Protein AF-A0A1G7X8G8-F1 (afdb_monomer)

pLDDT: mean 81.78, std 15.57, range [29.59, 98.0]

Secondary structure (DSSP, 8-state):
---------------HHHHHHHHHHHHHHHHHHHHHHHHHHHHHHHHHHT--TT-------HHHHHHHH-HHHHHHHTTSHHHHHHHHHHHHHHHHHHHHHHHHHHHH----------TT-GGG----PPPHHHHHHHSEES---SEEEEEETTEEEEE-TT-SS---------TTS-HIIIIIIHHHHHHHHTT-------TTSHHHHHHHHHHHHTT-------SS-GGGS----SGGG--SHHHHHHHHHHHHHHHS-TTS----HHHHHHHHHHHHHHHHHHHHHS-GGG---

Foldseek 3Di:
DDPDDDDDPPPDDDDPVVVVVVVVVVVVVVVLVLLLPCLLVLVVVVQVVPDDVVDPDDDDCPVSVVSNVPSVVSVVSCVDPVSVVVSVVVCVVVVVVVVVVVVVVVVVPPPPDDDDPPCPDCVPHNDDDDDPVNLVVAWDWQPLAAAFPQHDPPTTIHGHPPGPDDNDDDDDDDPPPCCCPRHVLVRVVSCLVVVHDDDDDDPPCPCVVVCVVVSVVSVDDDAADDPPDCVPHPDDFLLLVCPDLVSLLVVLCVVLVVPDDPPDDDDPVVVVVVSSVVSSVVSCCLSPVDDPVRSGD

Organism: Thermoanaerobacter thermohydrosulfuricus (NCBI:txid1516)

Radius of gyration: 43.5 Å; Cα contacts (8 Å, |Δi|>4): 192; chains: 1; bounding box: 59×52×135 Å

InterPro domains:
  IPR003688 Type IV secretion system protein TraG/VirD4 [PF02534] (129-289)
  IPR027417 P-loop containing nucleoside triphosphate hydrolase [G3DSA:3.40.50.300] (115-283)
  IPR027417 P-loop containing nucleoside triphosphate hydrolase [SSF52540] (139-289)
  IPR051539 Type IV secretion system coupling protein TraD/TraG/VirD4-like [PTHR37937] (27-292)

Sequence (297 aa):
MDFKGCSFSSKGPQSTTAKILLSLTVFLLYLFLTAWLFVPLIKTFQLLSQLNPQTNTKIDFTPIKQMYANPLLSIKELANPAVLKVYLIFLLISIPTIIALIILAKSTDYKGHGIKYLRDDGTHGTANWMTVQEAKKVLGIGTNKGLILGRIGSKVVTLPPDSFLNRNVAIFGSPGSMKSRAYIRTNILQLAKEGQSMVITDPKGEIFRDMAEFLKNRGYTIKVFNLVNMKHSDRWNPIETIQDDIDAQLFVEVIISNTKVASTKSGDPFWDRAEQNLLKALALYVAMEYPEQERNL

Structure (mmCIF, N/CA/C/O backbone):
data_AF-A0A1G7X8G8-F1
#
_entry.id   AF-A0A1G7X8G8-F1
#
loop_
_atom_site.group_PDB
_atom_site.id
_atom_site.type_symbol
_atom_site.label_atom_id
_atom_site.label_alt_id
_atom_site.label_comp_id
_atom_site.label_asym_id
_atom_site.label_entity_id
_atom_site.label_seq_id
_atom_site.pdbx_PDB_ins_code
_atom_site.Cartn_x
_atom_site.Cartn_y
_atom_site.Cartn_z
_atom_site.occupancy
_atom_site.B_iso_or_equiv
_atom_site.auth_seq_id
_atom_site.auth_comp_id
_atom_site.auth_asym_id
_atom_site.auth_atom_id
_atom_site.pdbx_PDB_model_num
ATOM 1 N N . MET A 1 1 ? -0.847 -12.329 16.315 1.00 34.25 1 MET A N 1
ATOM 2 C CA . MET A 1 1 ? -0.877 -11.601 17.597 1.00 34.25 1 MET A CA 1
ATOM 3 C C . MET A 1 1 ? -2.327 -11.507 18.024 1.00 34.25 1 MET A C 1
ATOM 5 O O . MET A 1 1 ? -3.105 -10.841 17.350 1.00 34.25 1 MET A O 1
ATOM 9 N N . ASP A 1 2 ? -2.693 -12.285 19.040 1.00 29.59 2 ASP A N 1
ATOM 10 C CA . ASP A 1 2 ? -4.044 -12.339 19.597 1.00 29.59 2 ASP A CA 1
ATOM 11 C C . ASP A 1 2 ? -4.268 -11.150 20.531 1.00 29.59 2 ASP A C 1
ATOM 13 O O . ASP A 1 2 ? -3.607 -11.018 21.557 1.00 29.59 2 ASP A O 1
ATOM 17 N N . PHE A 1 3 ? -5.221 -10.288 20.184 1.00 37.88 3 PHE A N 1
ATOM 18 C CA . PHE A 1 3 ? -5.714 -9.239 21.070 1.00 37.88 3 PHE A CA 1
ATOM 19 C C . PHE A 1 3 ? -6.824 -9.814 21.957 1.00 37.88 3 PHE A C 1
ATOM 21 O O . PHE A 1 3 ? -8.010 -9.713 21.647 1.00 37.88 3 PHE A O 1
ATOM 28 N N . LYS A 1 4 ? -6.438 -10.425 23.078 1.00 40.78 4 LYS A N 1
ATOM 29 C CA . LYS A 1 4 ? -7.325 -10.643 24.229 1.00 40.78 4 LYS A CA 1
ATOM 30 C C . LYS A 1 4 ? -6.781 -9.823 25.392 1.00 40.78 4 LYS A C 1
ATOM 32 O O . LYS A 1 4 ? -5.777 -10.203 25.976 1.00 40.78 4 LYS A O 1
ATOM 37 N N . GLY A 1 5 ? -7.425 -8.701 25.719 1.00 37.06 5 GLY A N 1
ATOM 38 C CA . GLY A 1 5 ? -7.026 -7.937 26.905 1.00 37.06 5 GLY A CA 1
ATOM 39 C C . GLY A 1 5 ? -7.465 -6.478 26.992 1.00 37.06 5 GLY A C 1
ATOM 40 O O . GLY A 1 5 ? -6.678 -5.660 27.441 1.00 37.06 5 GLY A O 1
ATOM 41 N N . CYS A 1 6 ? -8.694 -6.122 26.612 1.00 30.97 6 CYS A N 1
ATOM 42 C CA . CYS A 1 6 ? -9.293 -4.865 27.080 1.00 30.97 6 CYS A CA 1
ATOM 43 C C . CYS A 1 6 ? -10.731 -5.124 27.534 1.00 30.97 6 CYS A C 1
ATOM 45 O O . CYS A 1 6 ? -11.683 -4.948 26.778 1.00 30.97 6 CYS A O 1
ATOM 47 N N . SER A 1 7 ? -10.892 -5.574 28.780 1.00 31.19 7 SER A N 1
ATOM 48 C CA . SER A 1 7 ? -12.182 -5.520 29.464 1.00 31.19 7 SER A CA 1
ATOM 49 C C . SER A 1 7 ? -12.423 -4.081 29.919 1.00 31.19 7 SER A C 1
ATOM 51 O O . SER A 1 7 ? -11.807 -3.614 30.879 1.00 31.19 7 SER A O 1
ATOM 53 N N . PHE A 1 8 ? -13.311 -3.365 29.236 1.00 37.16 8 PHE A N 1
ATOM 54 C CA . PHE A 1 8 ? -13.830 -2.102 29.747 1.00 37.16 8 PHE A CA 1
ATOM 55 C C . PHE A 1 8 ? -14.748 -2.398 30.936 1.00 37.16 8 PHE A C 1
ATOM 57 O O . PHE A 1 8 ? -15.809 -2.998 30.784 1.00 37.16 8 PHE A O 1
ATOM 64 N N . SER A 1 9 ? -14.320 -1.990 32.132 1.00 32.31 9 SER A N 1
ATOM 65 C CA . SER A 1 9 ? -15.160 -1.997 33.329 1.00 32.31 9 SER A CA 1
ATOM 66 C C . SER A 1 9 ? -16.271 -0.960 33.153 1.00 32.31 9 SER A C 1
ATOM 68 O O . SER A 1 9 ? -16.075 0.237 33.372 1.00 32.31 9 SER A O 1
ATOM 70 N N . SER A 1 10 ? -17.446 -1.410 32.717 1.00 33.03 10 SER A N 1
ATOM 71 C CA . SER A 1 10 ? -18.658 -0.600 32.724 1.00 33.03 10 SER A CA 1
ATOM 72 C C . SER A 1 10 ? -19.146 -0.464 34.168 1.00 33.03 10 SER A C 1
ATOM 74 O O . SER A 1 10 ? -19.875 -1.321 34.674 1.00 33.03 10 SER A O 1
ATOM 76 N N . LYS A 1 11 ? -18.758 0.610 34.863 1.00 40.22 11 LYS A N 1
ATOM 77 C CA . LYS A 1 11 ? -19.486 1.021 36.070 1.00 40.22 11 LYS A CA 1
ATOM 78 C C . LYS A 1 11 ? -20.878 1.475 35.634 1.00 40.22 11 LYS A C 1
ATOM 80 O O . LYS A 1 11 ? -21.043 2.583 35.132 1.00 40.22 11 LYS A O 1
ATOM 85 N N . GLY A 1 12 ? -21.857 0.585 35.782 1.00 41.47 12 GLY A N 1
ATOM 86 C CA . GLY A 1 12 ? -23.267 0.904 35.586 1.00 41.47 12 GLY A CA 1
ATOM 87 C C . GLY A 1 12 ? -23.730 2.021 36.534 1.00 41.47 12 GLY A C 1
ATOM 88 O O . GLY A 1 12 ? -23.094 2.268 37.566 1.00 41.47 12 GLY A O 1
ATOM 89 N N . PRO A 1 13 ? -24.823 2.723 36.200 1.00 42.22 13 PRO A N 1
ATOM 90 C CA . PRO A 1 13 ? -25.336 3.820 37.009 1.00 42.22 13 PRO A CA 1
ATOM 91 C C . PRO A 1 13 ? -25.810 3.290 38.370 1.00 42.22 13 PRO A C 1
ATOM 93 O O . PRO A 1 13 ? -26.843 2.635 38.468 1.00 42.22 13 PRO A O 1
ATOM 96 N N . GLN A 1 14 ? -25.054 3.567 39.437 1.00 53.34 14 GLN A N 1
ATOM 97 C CA . GLN A 1 14 ? -25.540 3.360 40.805 1.00 53.34 14 GLN A CA 1
ATOM 98 C C . GLN A 1 14 ? -26.814 4.188 41.007 1.00 53.34 14 GLN A C 1
ATOM 100 O O . GLN A 1 14 ? -26.795 5.404 40.783 1.00 53.34 14 GLN A O 1
ATOM 105 N N . SER A 1 15 ? -27.897 3.523 41.423 1.00 59.44 15 SER A N 1
ATOM 106 C CA . SER A 1 15 ? -29.208 4.138 41.630 1.00 59.44 15 SER A CA 1
ATOM 107 C C . SER A 1 15 ? -29.118 5.314 42.605 1.00 59.44 15 SER A C 1
ATOM 109 O O . SER A 1 15 ? -28.410 5.277 43.615 1.00 59.44 15 SER A O 1
ATOM 111 N N . THR A 1 16 ? -29.852 6.384 42.308 1.00 67.62 16 THR A N 1
ATOM 112 C CA . THR A 1 16 ? -29.909 7.616 43.112 1.00 67.62 16 THR A CA 1
ATOM 113 C C . THR A 1 16 ? -30.237 7.334 44.584 1.00 67.62 16 THR A C 1
ATOM 115 O O . THR A 1 16 ? -29.711 7.995 45.476 1.00 67.62 16 THR A O 1
ATOM 118 N N . THR A 1 17 ? -31.017 6.284 44.853 1.00 72.19 17 THR A N 1
ATOM 119 C CA . THR A 1 17 ? -31.392 5.830 46.198 1.00 72.19 17 THR A CA 1
ATOM 120 C C . THR A 1 17 ? -30.211 5.320 47.027 1.00 72.19 17 THR A C 1
ATOM 122 O O . THR A 1 17 ? -30.105 5.664 48.203 1.00 72.19 17 THR A O 1
ATOM 125 N N . ALA A 1 18 ? -29.276 4.574 46.429 1.00 72.31 18 ALA A N 1
ATOM 126 C CA . ALA A 1 18 ? -28.103 4.056 47.137 1.00 72.31 18 ALA A CA 1
ATOM 127 C C . ALA A 1 18 ? -27.148 5.181 47.577 1.00 72.31 18 ALA A C 1
ATOM 129 O O . ALA A 1 18 ? -26.569 5.126 48.662 1.00 72.31 18 ALA A O 1
ATOM 130 N N . LYS A 1 19 ? -27.026 6.239 46.765 1.00 73.69 19 LYS A N 1
ATOM 131 C CA . LYS A 1 19 ? -26.201 7.415 47.087 1.00 73.69 19 LYS A CA 1
ATOM 132 C C . LYS A 1 19 ? -26.785 8.230 48.240 1.00 73.69 19 LYS A C 1
ATOM 134 O O . LYS A 1 19 ? -26.035 8.674 49.107 1.00 73.69 19 LYS A O 1
ATOM 139 N N . ILE A 1 20 ? -28.109 8.397 48.264 1.00 76.69 20 ILE A N 1
ATOM 140 C CA . ILE A 1 20 ? -28.812 9.108 49.340 1.00 76.69 20 ILE A CA 1
ATOM 141 C C . ILE A 1 20 ? -28.668 8.343 50.660 1.00 76.69 20 ILE A C 1
ATOM 143 O O . ILE A 1 20 ? -28.308 8.943 51.671 1.00 76.69 20 ILE A O 1
ATOM 147 N N . LEU A 1 21 ? -28.869 7.019 50.643 1.00 80.06 21 LEU A N 1
ATOM 148 C CA . LEU A 1 21 ? -28.731 6.185 51.838 1.00 80.06 21 LEU A CA 1
ATOM 149 C C . LEU A 1 21 ? -27.308 6.249 52.407 1.00 80.06 21 LEU A C 1
ATOM 151 O O . LEU A 1 21 ? -27.128 6.475 53.601 1.00 80.06 21 LEU A O 1
ATOM 155 N N . LEU A 1 22 ? -26.294 6.131 51.546 1.00 80.62 22 LEU A N 1
ATOM 156 C CA . LEU A 1 22 ? -24.898 6.224 51.964 1.00 80.62 22 LEU A CA 1
ATOM 157 C C . LEU A 1 22 ? -24.582 7.601 52.573 1.00 80.62 22 LEU A C 1
ATOM 159 O O . LEU A 1 22 ? -24.002 7.676 53.654 1.00 80.62 22 LEU A O 1
ATOM 163 N N . SER A 1 23 ? -25.024 8.689 51.937 1.00 76.12 23 SER A N 1
ATOM 164 C CA . SER A 1 23 ? -24.833 10.047 52.464 1.00 76.12 23 SER A CA 1
ATOM 165 C C . SER A 1 23 ? -25.479 10.234 53.840 1.00 76.12 23 SER A C 1
ATOM 167 O O . SER A 1 23 ? -24.880 10.853 54.719 1.00 76.12 23 SER A O 1
ATOM 169 N N . LEU A 1 24 ? -26.677 9.679 54.041 1.00 83.69 24 LEU A N 1
ATOM 170 C CA . LEU A 1 24 ? -27.382 9.733 55.320 1.00 83.69 24 LEU A CA 1
ATOM 171 C C . LEU A 1 24 ? -26.611 8.976 56.413 1.00 83.69 24 LEU A C 1
ATOM 173 O O . LEU A 1 24 ? -26.428 9.497 57.512 1.00 83.69 24 LEU A O 1
ATOM 177 N N . THR A 1 25 ? -26.106 7.775 56.106 1.00 83.50 25 THR A N 1
ATOM 178 C CA . THR A 1 25 ? -25.321 6.986 57.073 1.00 83.50 25 THR A CA 1
ATOM 179 C C . THR A 1 25 ? -24.022 7.676 57.486 1.00 83.50 25 THR A C 1
ATOM 181 O O . THR A 1 25 ? -23.685 7.686 58.668 1.00 83.50 25 THR A O 1
ATOM 184 N N . VAL A 1 26 ? -23.323 8.318 56.544 1.00 85.25 26 VAL A N 1
ATOM 185 C CA . VAL A 1 26 ? -22.086 9.063 56.825 1.00 85.25 26 VAL A CA 1
ATOM 186 C C . VAL A 1 26 ? -22.372 10.292 57.689 1.00 85.25 26 VAL A C 1
ATOM 188 O O . VAL A 1 26 ? -21.619 10.581 58.617 1.00 85.25 26 VAL A O 1
ATOM 191 N N . PHE A 1 27 ? -23.481 10.988 57.432 1.00 84.44 27 PHE A N 1
ATOM 192 C CA . PHE A 1 27 ? -23.893 12.140 58.231 1.00 84.44 27 PHE A CA 1
ATOM 193 C C . PHE A 1 27 ? -24.243 11.755 59.677 1.00 84.44 27 PHE A C 1
ATOM 195 O O . PHE A 1 27 ? -23.794 12.409 60.618 1.00 84.44 27 PHE A O 1
ATOM 202 N N . LEU A 1 28 ? -24.982 10.659 59.870 1.00 85.56 28 LEU A N 1
ATOM 203 C CA . LEU A 1 28 ? -25.309 10.146 61.205 1.00 85.56 28 LEU A CA 1
ATOM 204 C C . LEU A 1 28 ? -24.055 9.712 61.977 1.00 85.56 28 LEU A C 1
ATOM 206 O O . LEU A 1 28 ? -23.924 10.023 63.161 1.00 85.56 28 LEU A O 1
ATOM 210 N N . LEU A 1 29 ? -23.108 9.056 61.301 1.00 87.50 29 LEU A N 1
ATOM 211 C CA . LEU A 1 29 ? -21.821 8.681 61.889 1.00 87.50 29 LEU A CA 1
ATOM 212 C C . LEU A 1 29 ? -21.019 9.920 62.321 1.00 87.50 29 LEU A C 1
ATOM 214 O O . LEU A 1 29 ? -20.451 9.941 63.411 1.00 87.50 29 LEU A O 1
ATOM 218 N N . TYR A 1 30 ? -21.000 10.966 61.492 1.00 87.00 30 TYR A N 1
ATOM 219 C CA . TYR A 1 30 ? -20.322 12.226 61.796 1.00 87.00 30 TYR A CA 1
ATOM 220 C C . TYR A 1 30 ? -20.904 12.918 63.039 1.00 87.00 30 TYR A C 1
ATOM 222 O O . TYR A 1 30 ? -20.151 13.332 63.926 1.00 87.00 30 TYR A O 1
ATOM 230 N N . LEU A 1 31 ? -22.232 13.000 63.149 1.00 85.50 31 LEU A N 1
ATOM 231 C CA . LEU A 1 31 ? -22.892 13.562 64.332 1.00 85.50 31 LEU A CA 1
ATOM 232 C C . LEU A 1 31 ? -22.556 12.765 65.597 1.00 85.50 31 LEU A C 1
ATOM 234 O O . LEU A 1 31 ? -22.205 13.349 66.620 1.00 85.50 31 LEU A O 1
ATOM 238 N N . PHE A 1 32 ? -22.586 11.435 65.516 1.00 86.62 32 PHE A N 1
ATOM 239 C CA . PHE A 1 32 ? -22.230 10.568 66.638 1.00 86.62 32 PHE A CA 1
ATOM 240 C C . PHE A 1 32 ? -20.779 10.781 67.096 1.00 86.62 32 PHE A C 1
ATOM 242 O O . PHE A 1 32 ? -20.513 10.954 68.286 1.00 86.62 32 PHE A O 1
ATOM 249 N N . LEU A 1 33 ? -19.836 10.815 66.151 1.00 84.75 33 LEU A N 1
ATOM 250 C CA . LEU A 1 33 ? -18.407 10.906 66.452 1.00 84.75 33 LEU A CA 1
ATOM 251 C C . LEU A 1 33 ? -18.016 12.288 66.996 1.00 84.75 33 LEU A C 1
ATOM 253 O O . LEU A 1 33 ? -17.232 12.390 67.939 1.00 84.75 33 LEU A O 1
ATOM 257 N N . THR A 1 34 ? -18.597 13.356 66.441 1.00 85.50 34 THR A N 1
ATOM 258 C CA . THR A 1 34 ? -18.374 14.721 66.942 1.00 85.50 34 THR A CA 1
ATOM 259 C C . THR A 1 34 ? -19.005 14.932 68.311 1.00 85.50 34 THR A C 1
ATOM 261 O O . THR A 1 34 ? -18.378 15.560 69.160 1.00 85.50 34 THR A O 1
ATOM 264 N N . ALA A 1 35 ? -20.193 14.377 68.570 1.00 84.44 35 ALA A N 1
ATOM 265 C CA . ALA A 1 35 ? -20.798 14.411 69.898 1.00 84.44 35 ALA A CA 1
ATOM 266 C C . ALA A 1 35 ? -19.935 13.656 70.921 1.00 84.44 35 ALA A C 1
ATOM 268 O O . ALA A 1 35 ? -19.693 14.155 72.018 1.00 84.44 35 ALA A O 1
ATOM 269 N N . TRP A 1 36 ? -19.401 12.487 70.560 1.00 84.19 36 TRP A N 1
ATOM 270 C CA . TRP A 1 36 ? -18.530 11.724 71.454 1.00 84.19 36 TRP A CA 1
ATOM 271 C C . TRP A 1 36 ? -17.237 12.471 71.810 1.00 84.19 36 TRP A C 1
ATOM 273 O O . TRP A 1 36 ? -16.852 12.479 72.978 1.00 84.19 36 TRP A O 1
ATOM 283 N N . LEU A 1 37 ? -16.600 13.129 70.836 1.00 84.31 37 LEU A N 1
ATOM 284 C CA . LEU A 1 37 ? -15.319 13.811 71.031 1.00 84.31 37 LEU A CA 1
ATOM 285 C C . LEU A 1 37 ? -15.461 15.201 71.676 1.00 84.31 37 LEU A C 1
ATOM 287 O O . LEU A 1 37 ? -14.707 15.537 72.587 1.00 84.31 37 LEU A O 1
ATOM 291 N N . PHE A 1 38 ? -16.411 16.024 71.218 1.00 83.75 38 PHE A N 1
ATOM 292 C CA . PHE A 1 38 ? -16.486 17.442 71.601 1.00 83.75 38 PHE A CA 1
ATOM 293 C C . PHE A 1 38 ? -17.336 17.715 72.840 1.00 83.75 38 PHE A C 1
ATOM 295 O O . PHE A 1 38 ? -17.079 18.685 73.549 1.00 83.75 38 PHE A O 1
ATOM 302 N N . VAL A 1 39 ? -18.322 16.877 73.158 1.00 83.62 39 VAL A N 1
ATOM 303 C CA . VAL A 1 39 ? -19.181 17.105 74.333 1.00 83.62 39 VAL A CA 1
ATOM 304 C C . VAL A 1 39 ? -18.414 16.989 75.655 1.00 83.62 39 VAL A C 1
ATOM 306 O O . VAL A 1 39 ? -18.574 17.876 76.499 1.00 83.62 39 VAL A O 1
ATOM 309 N N . PRO A 1 40 ? -17.520 15.996 75.848 1.00 84.00 40 PRO A N 1
ATOM 310 C CA . PRO A 1 40 ? -16.664 15.960 77.030 1.00 84.00 40 PRO A CA 1
ATOM 311 C C . PRO A 1 40 ? -15.742 17.184 77.127 1.00 84.00 40 PRO A C 1
ATOM 313 O O . PRO A 1 40 ? -15.535 17.680 78.229 1.00 84.00 40 PRO A O 1
ATOM 316 N N . LEU A 1 41 ? -15.243 17.716 75.999 1.00 82.88 41 LEU A N 1
ATOM 317 C CA . LEU A 1 41 ? -14.431 18.948 75.952 1.00 82.88 41 LEU A CA 1
ATOM 318 C C . LEU A 1 41 ? -15.227 20.198 76.343 1.00 82.88 41 LEU A C 1
ATOM 320 O O . LEU A 1 41 ? -14.729 21.062 77.059 1.00 82.88 41 LEU A O 1
ATOM 324 N N . ILE A 1 42 ? -16.480 20.306 75.905 1.00 82.88 42 ILE A N 1
ATOM 325 C CA . ILE A 1 42 ? -17.350 21.415 76.317 1.00 82.88 42 ILE A CA 1
ATOM 326 C C . ILE A 1 42 ? -17.596 21.338 77.829 1.00 82.88 42 ILE A C 1
ATOM 328 O O . ILE A 1 42 ? -17.550 22.357 78.519 1.00 82.88 42 ILE A O 1
ATOM 332 N N . LYS A 1 43 ? -17.802 20.127 78.363 1.00 79.44 43 LYS A N 1
ATOM 333 C CA . LYS A 1 43 ? -18.016 19.912 79.797 1.00 79.44 43 LYS A CA 1
ATOM 334 C C . LYS A 1 43 ? -16.759 20.194 80.624 1.00 79.44 43 LYS A C 1
ATOM 336 O O . LYS A 1 43 ? -16.877 20.807 81.683 1.00 79.44 43 LYS A O 1
ATOM 341 N N . THR A 1 44 ? -15.572 19.810 80.144 1.00 78.38 44 THR A N 1
ATOM 342 C CA . THR A 1 44 ? -14.302 20.154 80.809 1.00 78.38 44 THR A CA 1
ATOM 343 C C . THR A 1 44 ? -14.120 21.666 80.871 1.00 78.38 44 THR A C 1
ATOM 345 O O . THR A 1 44 ? -13.788 22.191 81.929 1.00 78.38 44 THR A O 1
ATOM 348 N N . PHE A 1 45 ? -14.396 22.372 79.771 1.00 79.44 45 PHE A N 1
ATOM 349 C CA . PHE A 1 45 ? -14.287 23.826 79.700 1.00 79.44 45 PHE A CA 1
ATOM 350 C C . PHE A 1 45 ? -15.283 24.525 80.632 1.00 79.44 45 PHE A C 1
ATOM 352 O O . PHE A 1 45 ? -14.901 25.445 81.350 1.00 79.44 45 PHE A O 1
ATOM 359 N N . GLN A 1 46 ? -16.532 24.053 80.696 1.00 76.00 46 GLN A N 1
ATOM 360 C CA . GLN A 1 46 ? -17.519 24.560 81.656 1.00 76.00 46 GLN A CA 1
ATOM 361 C C . GLN A 1 46 ? -17.048 24.375 83.104 1.00 76.00 46 GLN A C 1
ATOM 363 O O . GLN A 1 46 ? -17.142 25.304 83.903 1.00 76.00 46 GLN A O 1
ATOM 368 N N . LEU A 1 47 ? -16.493 23.208 83.429 1.00 73.62 47 LEU A N 1
ATOM 369 C CA . LEU A 1 47 ? -16.026 22.888 84.775 1.00 73.62 47 LEU A CA 1
ATOM 370 C C . LEU A 1 47 ? -14.764 23.686 85.161 1.00 73.62 47 LEU A C 1
ATOM 372 O O . LEU A 1 47 ? -14.632 24.112 86.303 1.00 73.62 47 LEU A O 1
ATOM 376 N N . LEU A 1 48 ? -13.888 23.971 84.192 1.00 70.69 48 LEU A N 1
ATOM 377 C CA . LEU A 1 48 ? -12.743 24.876 84.347 1.00 70.69 48 LEU A CA 1
ATOM 378 C C . LEU A 1 48 ? -13.180 26.344 84.501 1.00 70.69 48 LEU A C 1
ATOM 380 O O . LEU A 1 48 ? -12.619 27.067 85.317 1.00 70.69 48 LEU A O 1
ATOM 384 N N . SER A 1 49 ? -14.200 26.788 83.762 1.00 68.69 49 SER A N 1
ATOM 385 C CA . SER A 1 49 ? -14.709 28.169 83.825 1.00 68.69 49 SER A CA 1
ATOM 386 C C . SER A 1 49 ? -15.421 28.518 85.139 1.00 68.69 49 SER A C 1
ATOM 388 O O . SER A 1 49 ? -15.625 29.691 85.434 1.00 68.69 49 SER A O 1
ATOM 390 N N . GLN A 1 50 ? -15.786 27.509 85.936 1.00 68.19 50 GLN A N 1
ATOM 391 C CA . GLN A 1 50 ? -16.405 27.664 87.256 1.00 68.19 50 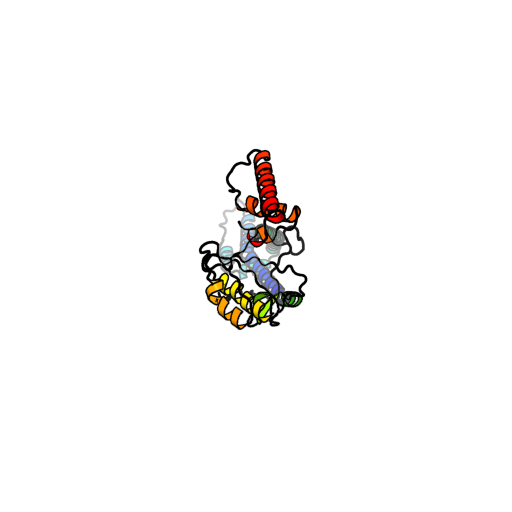GLN A CA 1
ATOM 392 C C . GLN A 1 50 ? -15.376 27.740 88.399 1.00 68.19 50 GLN A C 1
ATOM 394 O O . GLN A 1 50 ? -15.759 27.845 89.564 1.00 68.19 50 GLN A O 1
ATOM 399 N N . LEU A 1 51 ? -14.075 27.698 88.092 1.00 64.00 51 LEU A N 1
ATOM 400 C CA . LEU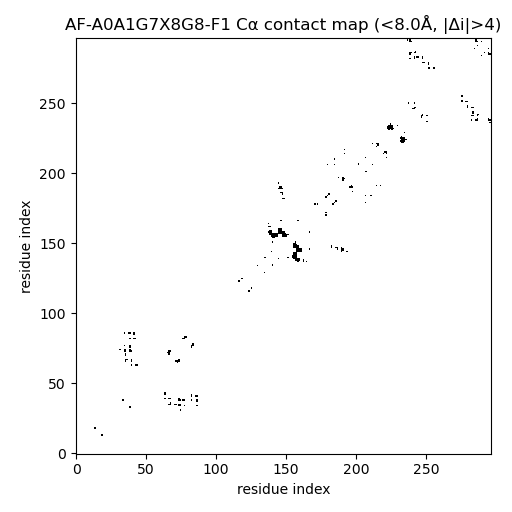 A 1 51 ? -13.017 27.806 89.092 1.00 64.00 51 LEU A CA 1
ATOM 401 C C . LEU A 1 51 ? -12.842 29.254 89.545 1.00 64.00 51 LEU A C 1
ATOM 403 O O . LEU A 1 51 ? -12.437 30.125 88.779 1.00 64.00 51 LEU A O 1
ATOM 407 N N . ASN A 1 52 ? -13.103 29.489 90.827 1.00 56.81 52 ASN A N 1
ATOM 408 C CA . ASN A 1 52 ? -12.789 30.741 91.495 1.00 56.81 52 ASN A CA 1
ATOM 409 C C . ASN A 1 52 ? -11.344 30.654 92.037 1.00 56.81 52 ASN A C 1
ATOM 411 O O . ASN A 1 52 ? -11.057 29.718 92.790 1.00 56.81 52 ASN A O 1
ATOM 415 N N . PRO A 1 53 ? -10.422 31.582 91.708 1.00 60.88 53 PRO A N 1
ATOM 416 C CA . PRO A 1 53 ? -9.007 31.490 92.096 1.00 60.88 53 PRO A CA 1
ATOM 417 C C . PRO A 1 53 ? -8.731 31.502 93.612 1.00 60.88 53 PRO A C 1
ATOM 419 O O . PRO A 1 53 ? -7.578 31.375 94.014 1.00 60.88 53 PRO A O 1
ATOM 422 N N . GLN A 1 54 ? -9.756 31.631 94.463 1.00 52.56 54 GLN A N 1
ATOM 423 C CA . GLN A 1 54 ? -9.622 31.626 95.924 1.00 52.56 54 GLN A CA 1
ATOM 424 C C . GLN A 1 54 ? -10.070 30.328 96.621 1.00 52.56 54 GLN A C 1
ATOM 426 O O . GLN A 1 54 ? -9.941 30.219 97.838 1.00 52.56 54 GLN A O 1
ATOM 431 N N . THR A 1 55 ? -10.545 29.312 95.891 1.00 55.75 55 THR A N 1
ATOM 432 C CA . THR A 1 55 ? -10.925 28.011 96.473 1.00 55.75 55 THR A CA 1
ATOM 433 C C . THR A 1 55 ? -10.078 26.881 95.897 1.00 55.75 55 THR A C 1
ATOM 435 O O . THR A 1 55 ? -10.156 26.583 94.709 1.00 55.75 55 THR A O 1
ATOM 438 N N . ASN A 1 56 ? -9.294 26.214 96.750 1.00 53.81 56 ASN A N 1
ATOM 439 C CA . ASN A 1 56 ? -8.437 25.073 96.400 1.00 53.81 56 ASN A CA 1
ATOM 440 C C . ASN A 1 56 ? -9.253 23.770 96.239 1.00 53.81 56 ASN A C 1
ATOM 442 O O . ASN A 1 56 ? -9.018 22.765 96.912 1.00 53.81 56 ASN A O 1
ATOM 446 N N . THR A 1 57 ? -10.263 23.775 95.370 1.00 58.38 57 THR A N 1
ATOM 447 C CA . THR A 1 57 ? -11.040 22.573 95.046 1.00 58.38 57 THR A CA 1
ATOM 448 C C . THR A 1 57 ? -10.306 21.751 93.989 1.00 58.38 57 THR A C 1
ATOM 450 O O . THR A 1 57 ? -10.167 22.187 92.846 1.00 58.38 57 THR A O 1
ATOM 453 N N . LYS A 1 58 ? -9.843 20.547 94.356 1.00 60.12 58 LYS A N 1
ATOM 454 C CA . LYS A 1 58 ? -9.342 19.555 93.392 1.00 60.12 58 LYS A CA 1
ATOM 455 C C . LYS A 1 58 ? -10.465 19.198 92.421 1.00 60.12 58 LYS A C 1
ATOM 457 O O . LYS A 1 58 ? -11.529 18.752 92.837 1.00 60.12 58 LYS A O 1
ATOM 462 N N . ILE A 1 59 ? -10.208 19.385 91.134 1.00 64.19 59 ILE A N 1
ATOM 463 C CA . ILE A 1 59 ? -11.149 19.038 90.074 1.00 64.19 59 ILE A CA 1
ATOM 464 C C . ILE A 1 59 ? -11.157 17.526 89.893 1.00 64.19 59 ILE A C 1
ATOM 466 O O . ILE A 1 59 ? -10.115 16.925 89.622 1.00 64.19 59 ILE A O 1
ATOM 470 N N . ASP A 1 60 ? -12.335 16.920 90.006 1.00 67.38 60 ASP A N 1
ATOM 471 C CA . ASP A 1 60 ? -12.513 15.516 89.671 1.00 67.38 60 ASP A CA 1
ATOM 472 C C . ASP A 1 60 ? -12.802 15.349 88.169 1.00 67.38 60 ASP A C 1
ATOM 474 O O . ASP A 1 60 ? -13.867 15.707 87.665 1.00 67.38 60 ASP A O 1
ATOM 478 N N . PHE A 1 61 ? -11.832 14.792 87.443 1.00 72.81 61 PHE A N 1
ATOM 479 C CA . PHE A 1 61 ? -11.935 14.494 86.011 1.00 72.81 61 PHE A CA 1
ATOM 480 C C . PHE A 1 61 ? -12.504 13.095 85.722 1.00 72.81 61 PHE A C 1
ATOM 482 O O . PHE A 1 61 ? -12.628 12.707 84.554 1.00 72.81 61 PHE A O 1
ATOM 489 N N . THR A 1 62 ? -12.867 12.325 86.752 1.00 73.81 62 THR A N 1
ATOM 490 C CA . THR A 1 62 ? -13.405 10.963 86.609 1.00 73.81 62 THR A CA 1
ATOM 491 C C . THR A 1 62 ? -14.644 10.892 85.697 1.00 73.81 62 THR A C 1
ATOM 493 O O . THR A 1 62 ? -14.667 10.013 84.828 1.00 73.81 62 THR A O 1
ATOM 496 N N . PRO A 1 63 ? -15.615 11.832 85.759 1.00 73.38 63 PRO A N 1
ATOM 497 C CA . PRO A 1 63 ? -16.775 11.828 84.861 1.00 73.38 63 PRO A CA 1
ATOM 498 C C . PRO A 1 63 ? -16.391 12.004 83.386 1.00 73.38 63 PRO A C 1
ATOM 500 O O . PRO A 1 63 ? -16.929 11.336 82.510 1.00 73.38 63 PRO A O 1
ATOM 503 N N . ILE A 1 64 ? -15.399 12.847 83.100 1.00 77.00 64 ILE A N 1
ATOM 504 C CA . ILE A 1 64 ? -14.936 13.128 81.733 1.00 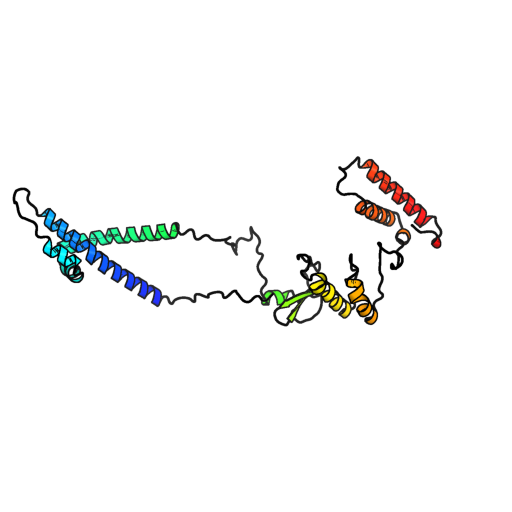77.00 64 ILE A CA 1
ATOM 505 C C . ILE A 1 64 ? -14.237 11.901 81.146 1.00 77.00 64 ILE A C 1
ATOM 507 O O . ILE A 1 64 ? -14.482 11.524 79.999 1.00 77.00 64 ILE A O 1
ATOM 511 N N . LYS A 1 65 ? -13.403 11.230 81.951 1.00 76.19 65 LYS A N 1
ATOM 512 C CA . LYS A 1 65 ? -12.740 9.982 81.552 1.00 76.19 65 LYS A CA 1
ATOM 513 C C . LYS A 1 65 ? -13.761 8.884 81.233 1.00 76.19 65 LYS A C 1
ATOM 515 O O . LYS A 1 65 ? -13.579 8.137 80.275 1.00 76.19 65 LYS A O 1
ATOM 520 N N . GLN A 1 66 ? -14.856 8.823 81.992 1.00 78.12 66 GLN A N 1
ATOM 521 C CA . GLN A 1 66 ? -15.959 7.893 81.742 1.00 78.12 66 GLN A CA 1
ATOM 522 C C . GLN A 1 66 ? -16.771 8.251 80.489 1.00 78.12 66 GLN A C 1
ATOM 524 O O . GLN A 1 66 ? -17.202 7.345 79.781 1.00 78.12 66 GLN A O 1
ATOM 529 N N . MET A 1 67 ? -16.939 9.538 80.168 1.00 78.12 67 MET A N 1
ATOM 530 C CA . MET A 1 67 ? -17.601 9.975 78.929 1.00 78.12 67 MET A CA 1
ATOM 531 C C . MET A 1 67 ? -16.792 9.611 77.676 1.00 78.12 67 MET A C 1
ATOM 533 O O . MET A 1 67 ? -17.366 9.194 76.672 1.00 78.12 67 MET A O 1
ATOM 537 N N . TYR A 1 68 ? -15.458 9.684 77.734 1.00 80.25 68 TYR A N 1
ATOM 538 C CA . TYR A 1 68 ? -14.618 9.176 76.644 1.00 80.25 68 TYR A CA 1
ATOM 539 C C . TYR A 1 68 ? -14.654 7.649 76.532 1.00 80.25 68 TYR A C 1
ATOM 541 O O . TYR A 1 68 ? -14.640 7.133 75.419 1.00 80.25 68 TYR A O 1
ATOM 549 N N . ALA A 1 69 ? -14.755 6.926 77.652 1.00 81.56 69 ALA A N 1
ATOM 550 C CA . ALA A 1 69 ? -14.889 5.469 77.643 1.00 81.56 69 ALA A CA 1
ATOM 551 C C . ALA A 1 69 ? -16.260 4.992 77.120 1.00 81.56 69 ALA A C 1
ATOM 553 O O . ALA A 1 69 ? -16.334 3.945 76.483 1.00 81.56 69 ALA A O 1
ATOM 554 N N . ASN A 1 70 ? -17.331 5.762 77.356 1.00 83.19 70 ASN A N 1
ATOM 555 C CA . ASN A 1 70 ? -18.707 5.413 76.995 1.00 83.19 70 ASN A CA 1
ATOM 556 C C . ASN A 1 70 ? -19.383 6.527 76.164 1.00 83.19 70 ASN A C 1
ATOM 558 O O . ASN A 1 70 ? -19.973 7.448 76.740 1.00 83.19 70 ASN A O 1
ATOM 562 N N . PRO A 1 71 ? -19.412 6.409 74.820 1.00 77.62 71 PRO A N 1
ATOM 563 C CA . PRO A 1 71 ? -19.965 7.429 73.918 1.00 77.62 71 PRO A CA 1
ATOM 564 C C . PRO A 1 71 ? -21.425 7.817 74.185 1.00 77.62 71 PRO A C 1
ATOM 566 O O . PRO A 1 71 ? -21.833 8.954 73.954 1.00 77.62 71 PRO A O 1
ATOM 569 N N . LEU A 1 72 ? -22.222 6.882 74.709 1.00 81.56 72 LEU A N 1
ATOM 570 C CA . LEU A 1 72 ? -23.636 7.105 75.016 1.00 81.56 72 LEU A CA 1
ATOM 571 C C . LEU A 1 72 ? -23.844 8.116 76.155 1.00 81.56 72 LEU A C 1
ATOM 573 O O . LEU A 1 72 ? -24.857 8.813 76.169 1.00 81.56 72 LEU A O 1
ATOM 577 N N . LEU A 1 73 ? -22.886 8.240 77.083 1.00 78.81 73 LEU A N 1
ATOM 578 C CA . LEU A 1 73 ? -22.948 9.243 78.152 1.00 78.81 73 LEU A CA 1
ATOM 579 C C . LEU A 1 73 ? -22.760 10.660 77.596 1.00 78.81 73 LEU A C 1
ATOM 581 O O . LEU A 1 73 ? -23.458 11.576 78.025 1.00 78.81 73 LEU A O 1
ATOM 585 N N . SER A 1 74 ? -21.900 10.829 76.587 1.00 77.06 74 SER A N 1
ATOM 586 C CA . SER A 1 74 ? -21.738 12.100 75.867 1.00 77.06 74 SER A CA 1
ATOM 587 C C . SER A 1 74 ? -23.019 12.512 75.135 1.00 77.06 74 SER A C 1
ATOM 589 O O . SER A 1 74 ? -23.383 13.683 75.136 1.00 77.06 74 SER A O 1
ATOM 591 N N . ILE A 1 75 ? -23.751 11.550 74.567 1.00 79.31 75 ILE A N 1
ATOM 592 C CA . ILE A 1 75 ? -25.037 11.811 73.898 1.00 79.31 75 ILE A CA 1
ATOM 593 C C . ILE A 1 75 ? -26.125 12.165 74.915 1.00 79.31 75 ILE A C 1
ATOM 595 O O . ILE A 1 75 ? -26.933 13.058 74.666 1.00 79.31 75 ILE A O 1
ATOM 599 N N . LYS A 1 76 ? -26.135 11.513 76.082 1.00 81.56 76 LYS A N 1
ATOM 600 C CA . LYS A 1 76 ? -27.073 11.842 77.163 1.00 81.56 76 LYS A CA 1
ATOM 601 C C . LYS A 1 76 ? -26.867 13.272 77.677 1.00 81.56 76 LYS A C 1
ATOM 603 O O . LYS A 1 76 ? -27.842 13.967 77.945 1.00 81.56 76 LYS A O 1
ATOM 608 N N . GLU A 1 77 ? -25.620 13.729 77.758 1.00 79.94 77 GLU A N 1
ATOM 609 C CA . GLU A 1 77 ? -25.282 15.083 78.218 1.00 79.94 77 GLU A CA 1
ATOM 610 C C . GLU A 1 77 ? -25.677 16.182 77.210 1.00 79.94 77 GLU A C 1
ATOM 612 O O . GLU A 1 77 ? -25.836 17.343 77.588 1.00 79.94 77 GLU A O 1
ATOM 617 N N . LEU A 1 78 ? -25.940 15.824 75.945 1.00 77.69 78 LEU A N 1
ATOM 618 C CA . LEU A 1 78 ? -26.501 16.734 74.938 1.00 77.69 78 LEU A CA 1
ATOM 619 C C . LEU A 1 78 ? -27.916 17.227 75.290 1.00 77.69 78 LEU A C 1
ATOM 621 O O . LEU A 1 78 ? -28.366 18.227 74.736 1.00 77.69 78 LEU A O 1
ATOM 625 N N . ALA A 1 79 ? -28.612 16.551 76.212 1.00 80.38 79 ALA A N 1
ATOM 626 C CA . ALA A 1 79 ? -29.907 16.991 76.729 1.00 80.38 79 ALA A CA 1
ATOM 627 C C . ALA A 1 79 ? -29.799 18.249 77.615 1.00 80.38 79 ALA A C 1
ATOM 629 O O . ALA A 1 79 ? -30.807 18.903 77.885 1.00 80.38 79 ALA A O 1
ATOM 630 N N . ASN A 1 80 ? -28.592 18.610 78.067 1.00 83.75 80 ASN A N 1
ATOM 631 C CA . ASN A 1 80 ? -28.372 19.823 78.842 1.00 83.75 80 ASN A CA 1
ATOM 632 C C . ASN A 1 80 ? -28.383 21.065 77.922 1.00 83.75 80 ASN A C 1
ATOM 634 O O . ASN A 1 80 ? -27.541 21.166 77.021 1.00 83.75 80 ASN A O 1
ATOM 638 N N . PRO A 1 81 ? -29.262 22.061 78.160 1.00 81.25 81 PRO A N 1
ATOM 639 C CA . PRO A 1 81 ? -29.413 23.219 77.277 1.00 81.25 81 PRO A CA 1
ATOM 640 C C . PRO A 1 81 ? -28.148 24.085 77.162 1.00 81.25 81 PRO A C 1
ATOM 642 O O . PRO A 1 81 ? -27.959 24.748 76.141 1.00 81.25 81 PRO A O 1
ATOM 645 N N . ALA A 1 82 ? -27.267 24.085 78.168 1.00 81.00 82 ALA A N 1
ATOM 646 C CA . ALA A 1 82 ? -26.010 24.836 78.118 1.00 81.00 82 ALA A CA 1
ATOM 647 C C . ALA A 1 82 ? -24.977 24.176 77.189 1.00 81.00 82 ALA A C 1
ATOM 649 O O . ALA A 1 82 ? -24.294 24.858 76.427 1.00 81.00 82 ALA A O 1
ATOM 650 N N . VAL A 1 83 ? -24.883 22.845 77.230 1.00 81.81 83 VAL A N 1
ATOM 651 C CA . VAL A 1 83 ? -23.964 22.053 76.397 1.00 81.81 83 VAL A CA 1
ATOM 652 C C . VAL A 1 83 ? -24.457 22.016 74.949 1.00 81.81 83 VAL A C 1
ATOM 654 O O . VAL A 1 83 ? -23.666 22.200 74.022 1.00 81.81 83 VAL A O 1
ATOM 657 N N . LEU A 1 84 ? -25.773 21.878 74.753 1.00 83.19 84 LEU A N 1
ATOM 658 C CA . LEU A 1 84 ? -26.401 21.840 73.434 1.00 83.19 84 LEU A CA 1
ATOM 659 C C . LEU A 1 84 ? -26.148 23.119 72.625 1.00 83.19 84 LEU A C 1
ATOM 661 O O . LEU A 1 84 ? -25.792 23.038 71.453 1.00 83.19 84 LEU A O 1
ATOM 665 N N . LYS A 1 85 ? -26.275 24.304 73.240 1.00 85.25 85 LYS A N 1
ATOM 666 C CA . LYS A 1 85 ? -26.039 25.587 72.552 1.00 85.25 85 LYS A CA 1
ATOM 667 C C . LYS A 1 85 ? -24.613 25.703 72.011 1.00 85.25 85 LYS A C 1
ATOM 669 O O . LYS A 1 85 ? -24.427 26.082 70.858 1.00 85.25 85 LYS A O 1
ATOM 674 N N . VAL A 1 86 ? -23.617 25.351 72.824 1.00 84.19 86 VAL A N 1
ATOM 675 C CA . VAL A 1 86 ? -22.200 25.416 72.427 1.00 84.19 86 VAL A CA 1
ATOM 676 C C . VAL A 1 86 ? -21.892 24.380 71.344 1.00 84.19 86 VAL A C 1
ATOM 678 O O . VAL A 1 86 ? -21.204 24.687 70.372 1.00 84.19 86 VAL A O 1
ATOM 681 N N . TYR A 1 87 ? -22.460 23.177 71.456 1.00 86.31 87 TYR A N 1
ATOM 682 C CA . TYR A 1 87 ? -22.303 22.130 70.447 1.00 86.31 87 TYR A CA 1
ATOM 683 C C . TYR A 1 87 ? -22.948 22.500 69.097 1.00 86.31 87 TYR A C 1
ATOM 685 O O . TYR A 1 87 ? -22.358 22.251 68.046 1.00 86.31 87 TYR A O 1
ATOM 693 N N . LEU A 1 88 ? -24.108 23.168 69.095 1.00 85.75 88 LEU A N 1
ATOM 694 C CA . LEU A 1 88 ? -24.745 23.657 67.863 1.00 85.75 88 LEU A CA 1
ATOM 695 C C . LEU A 1 88 ? -23.912 24.739 67.159 1.00 85.75 88 LEU A C 1
ATOM 697 O O . LEU A 1 88 ? -23.793 24.714 65.934 1.00 85.75 88 LEU A O 1
ATOM 701 N N . ILE A 1 89 ? -23.289 25.648 67.915 1.00 87.06 89 ILE A N 1
ATOM 702 C CA . ILE A 1 89 ? -22.355 26.647 67.365 1.00 87.06 89 ILE A CA 1
ATOM 703 C C . ILE A 1 89 ? -21.143 25.951 66.727 1.00 87.06 89 ILE A C 1
ATOM 705 O O . ILE A 1 89 ? -20.722 26.317 65.630 1.00 87.06 89 ILE A O 1
ATOM 709 N N . PHE A 1 90 ? -20.616 24.907 67.371 1.00 87.38 90 PHE A N 1
ATOM 710 C CA . PHE A 1 90 ? -19.525 24.105 66.818 1.00 87.38 90 PHE A CA 1
ATOM 711 C C . PHE A 1 90 ? -19.920 23.393 65.511 1.00 87.38 90 PHE A C 1
ATOM 713 O O . PHE A 1 90 ? -19.154 23.410 64.543 1.00 87.38 90 PHE A O 1
ATOM 720 N N . LEU A 1 91 ? -21.119 22.803 65.438 1.00 87.12 91 LEU A N 1
ATOM 721 C CA . LEU A 1 91 ? -21.618 22.176 64.207 1.00 87.12 91 LEU A CA 1
ATOM 722 C C . LEU A 1 91 ? -21.756 23.185 63.058 1.00 87.12 91 LEU A C 1
ATOM 724 O O . LEU A 1 91 ? -21.387 22.877 61.924 1.00 87.12 91 LEU A O 1
ATOM 728 N N . LEU A 1 92 ? -22.208 24.407 63.354 1.00 87.94 92 LEU A N 1
ATOM 729 C CA . LEU A 1 92 ? -22.358 25.468 62.356 1.00 87.94 92 LEU A CA 1
ATOM 730 C C . LEU A 1 92 ? -21.022 25.862 61.701 1.00 87.94 92 LEU A C 1
ATOM 732 O O . LEU A 1 92 ? -21.005 26.226 60.530 1.00 87.94 92 LEU A O 1
ATOM 736 N N . ILE A 1 93 ? -19.906 25.767 62.430 1.00 88.62 93 ILE A N 1
ATOM 737 C CA . ILE A 1 93 ? -18.560 26.119 61.939 1.00 88.62 93 ILE A CA 1
ATOM 738 C C . ILE A 1 93 ? -17.849 24.912 61.304 1.00 88.62 93 ILE A C 1
ATOM 740 O O . ILE A 1 93 ? -17.135 25.044 60.305 1.00 88.62 93 ILE A O 1
ATOM 744 N N . SER A 1 94 ? -18.038 23.717 61.864 1.00 86.88 94 SER A N 1
ATOM 745 C CA . SER A 1 94 ? -17.345 22.500 61.419 1.00 86.88 94 SER A CA 1
ATOM 746 C C . SER A 1 94 ? -17.890 21.938 60.101 1.00 86.88 94 SER A C 1
ATOM 748 O O . SER A 1 94 ? -17.118 21.434 59.286 1.00 86.88 94 SER A O 1
ATOM 750 N N . ILE A 1 95 ? -19.192 22.072 59.831 1.00 86.56 95 ILE A N 1
ATOM 751 C CA . ILE A 1 95 ? -19.782 21.588 58.573 1.00 86.56 95 ILE A CA 1
ATOM 752 C C . ILE A 1 95 ? -19.233 22.366 57.351 1.00 86.56 95 ILE A C 1
ATOM 754 O O . ILE A 1 95 ? -18.731 21.721 56.426 1.00 86.56 95 ILE A O 1
ATOM 758 N N . PRO A 1 96 ? -19.232 23.717 57.317 1.00 87.12 96 PRO A N 1
ATOM 759 C CA . PRO A 1 96 ? -18.687 24.480 56.190 1.00 87.12 96 PRO A CA 1
ATOM 760 C C . PRO A 1 96 ? -17.186 24.278 55.978 1.00 87.12 96 PRO A C 1
ATOM 762 O O . PRO A 1 96 ? -16.734 24.205 54.837 1.00 87.12 96 PRO A O 1
ATOM 765 N N . THR A 1 97 ? -16.406 24.161 57.057 1.00 86.25 97 THR A N 1
ATOM 766 C CA . THR A 1 97 ? -14.950 23.956 56.970 1.00 86.25 97 THR A CA 1
ATOM 767 C C . THR A 1 97 ? -14.601 22.595 56.371 1.00 86.25 97 THR A C 1
ATOM 769 O O . THR A 1 97 ? -13.712 22.514 55.523 1.00 86.25 97 THR A O 1
ATOM 772 N N . ILE A 1 98 ? -15.346 21.540 56.717 1.00 86.31 98 ILE A N 1
ATOM 773 C CA . ILE A 1 98 ? -15.203 20.216 56.091 1.00 86.31 98 ILE A CA 1
ATOM 774 C C . ILE A 1 98 ? -15.601 20.264 54.611 1.00 86.31 98 ILE A C 1
ATOM 776 O O . ILE A 1 98 ? -14.898 19.701 53.772 1.00 86.31 98 ILE A O 1
ATOM 780 N N . ILE A 1 99 ? -16.687 20.962 54.261 1.00 86.50 99 ILE A N 1
ATOM 781 C CA . ILE A 1 99 ? -17.102 21.127 52.859 1.00 86.50 99 ILE A CA 1
ATOM 782 C C . ILE A 1 99 ? -16.017 21.860 52.058 1.00 86.50 99 ILE A C 1
ATOM 784 O O . ILE A 1 99 ? -15.647 21.400 50.976 1.00 86.50 99 ILE A O 1
ATOM 788 N N . ALA A 1 100 ? -15.458 22.946 52.598 1.00 87.25 100 ALA A N 1
ATOM 789 C CA . ALA A 1 100 ? -14.366 23.686 51.972 1.00 87.25 100 ALA A CA 1
ATOM 790 C C . ALA A 1 100 ? -13.117 22.809 51.777 1.00 87.25 100 ALA A C 1
ATOM 792 O O . ALA A 1 100 ? -12.542 22.806 50.689 1.00 87.25 100 ALA A O 1
ATOM 793 N N . LEU A 1 101 ? -12.749 21.998 52.777 1.00 85.25 101 LEU A N 1
ATOM 794 C CA . LEU A 1 101 ? -11.657 21.021 52.684 1.00 85.25 101 LEU A CA 1
ATOM 795 C C . LEU A 1 101 ? -11.909 19.953 51.615 1.00 85.25 101 LEU A C 1
ATOM 797 O O . LEU A 1 101 ? -10.991 19.610 50.878 1.00 85.25 101 LEU A O 1
ATOM 801 N N . ILE A 1 102 ? -13.139 19.448 51.489 1.00 83.56 102 ILE A N 1
ATOM 802 C CA . ILE A 1 102 ? -13.499 18.472 50.448 1.00 83.56 102 ILE A CA 1
ATOM 803 C C . ILE A 1 102 ? -13.417 19.107 49.055 1.00 83.56 102 ILE A C 1
ATOM 805 O O . ILE A 1 102 ? -12.966 18.453 48.114 1.00 83.56 102 ILE A O 1
ATOM 809 N N . ILE A 1 103 ? -13.842 20.365 48.902 1.00 83.06 103 ILE A N 1
ATOM 810 C CA . ILE A 1 103 ? -13.733 21.102 47.634 1.00 83.06 103 ILE A CA 1
ATOM 811 C C . ILE A 1 103 ? -12.259 21.327 47.279 1.00 83.06 103 ILE A C 1
ATOM 813 O O . ILE A 1 103 ? -11.865 21.046 46.149 1.00 83.06 103 ILE A O 1
ATOM 817 N N . LEU A 1 104 ? -11.435 21.744 48.243 1.00 82.44 104 LEU A N 1
ATOM 818 C CA . LEU A 1 104 ? -9.988 21.893 48.072 1.00 82.44 104 LEU A CA 1
ATOM 819 C C . LEU A 1 104 ? -9.313 20.564 47.722 1.00 82.44 104 LEU A C 1
ATOM 821 O O . LEU A 1 104 ? -8.565 20.512 46.754 1.00 82.44 104 LEU A O 1
ATOM 825 N N . ALA A 1 105 ? -9.631 19.476 48.425 1.00 78.38 105 ALA A N 1
ATOM 826 C CA . ALA A 1 105 ? -9.088 18.147 48.143 1.00 78.38 105 ALA A CA 1
ATOM 827 C C . ALA A 1 105 ? -9.505 17.621 46.758 1.00 78.38 105 ALA A C 1
ATOM 829 O O . ALA A 1 105 ? -8.720 16.974 46.074 1.00 78.38 105 ALA A O 1
ATOM 830 N N . LYS A 1 106 ? -10.729 17.925 46.305 1.00 73.88 106 LYS A N 1
ATOM 831 C CA . LYS A 1 106 ? -11.166 17.623 44.930 1.00 73.88 106 LYS A CA 1
ATOM 832 C C . LYS A 1 106 ? -10.509 18.529 43.889 1.00 73.88 106 LYS A C 1
ATOM 834 O O . LYS A 1 106 ? -10.335 18.098 42.756 1.00 73.88 106 LYS A O 1
ATOM 839 N N . SER A 1 107 ? -10.165 19.761 44.257 1.00 69.56 107 SER A N 1
ATOM 840 C CA . SER A 1 107 ? -9.439 20.705 43.403 1.00 69.56 107 SER A CA 1
ATOM 841 C C . SER A 1 107 ? -7.960 20.340 43.260 1.00 69.56 107 SER A C 1
ATOM 843 O O . SER A 1 107 ? -7.372 20.637 42.223 1.00 69.56 107 SER A O 1
ATOM 845 N N . THR A 1 108 ? -7.353 19.727 44.280 1.00 64.88 108 THR A N 1
ATOM 846 C CA . THR A 1 108 ? -5.960 19.255 44.255 1.00 64.88 108 THR A CA 1
ATOM 847 C C . THR A 1 108 ? -5.818 17.828 43.735 1.00 64.88 108 THR A C 1
ATOM 849 O O . THR A 1 108 ? -4.700 17.418 43.431 1.00 64.88 108 THR A O 1
ATOM 852 N N . ASP A 1 109 ? -6.926 17.096 43.557 1.00 52.75 109 ASP A N 1
ATOM 853 C CA . ASP A 1 109 ? -6.990 15.845 42.794 1.00 52.75 109 ASP A CA 1
ATOM 854 C C . ASP A 1 109 ? -6.825 16.150 41.294 1.00 52.75 109 ASP A C 1
ATOM 856 O O . ASP A 1 109 ? -7.708 15.940 40.454 1.00 52.75 109 ASP A O 1
ATOM 860 N N . TYR A 1 110 ? -5.647 16.679 40.955 1.00 50.00 110 TYR A N 1
ATOM 861 C CA . TYR A 1 110 ? -5.096 16.711 39.615 1.00 50.00 110 TYR A CA 1
ATOM 862 C C . TYR A 1 110 ? -4.759 15.267 39.257 1.00 50.00 110 TYR A C 1
ATOM 864 O O . TYR A 1 110 ? -3.605 14.839 39.224 1.00 50.00 110 TYR A O 1
ATOM 872 N N . LYS A 1 111 ? -5.810 14.476 39.020 1.00 47.31 111 LYS A N 1
ATOM 873 C CA . LYS A 1 111 ? -5.704 13.210 38.310 1.00 47.31 111 LYS A CA 1
ATOM 874 C C . LYS A 1 111 ? -4.842 13.501 37.097 1.00 47.31 111 LYS A C 1
ATOM 876 O O . LYS A 1 111 ? -5.207 14.377 36.310 1.00 47.31 111 LYS A O 1
ATOM 881 N N . GLY A 1 112 ? -3.722 12.796 36.973 1.00 47.34 112 GLY A N 1
ATOM 882 C CA . GLY A 1 112 ? -2.909 12.776 35.767 1.00 47.34 112 GLY A CA 1
ATOM 883 C C . GLY A 1 112 ? -3.791 12.334 34.609 1.00 47.34 112 GLY A C 1
ATOM 884 O O . GLY A 1 112 ? -3.922 11.149 34.317 1.00 47.34 112 GLY A O 1
ATOM 885 N N . HIS A 1 113 ? -4.475 13.294 33.999 1.00 43.03 113 HIS A N 1
ATOM 886 C CA . HIS A 1 113 ? -5.194 13.086 32.771 1.00 43.03 113 HIS A CA 1
ATOM 887 C C . HIS A 1 113 ? -4.100 13.030 31.719 1.00 43.03 113 HIS A C 1
ATOM 889 O O . HIS A 1 113 ? -3.580 14.057 31.289 1.00 43.03 113 HIS A O 1
ATOM 895 N N . GLY A 1 114 ? -3.752 11.809 31.310 1.00 53.84 114 GLY A N 1
ATOM 896 C CA . GLY A 1 114 ? -3.267 11.610 29.954 1.00 53.84 114 GLY A CA 1
ATOM 897 C C . GLY A 1 114 ? -4.175 12.372 28.984 1.00 53.84 114 GLY A C 1
ATOM 898 O O . GLY A 1 114 ? -5.362 12.559 29.265 1.00 53.84 114 GLY A O 1
ATOM 899 N N . ILE A 1 115 ? -3.570 12.858 27.900 1.00 53.59 115 ILE A N 1
ATOM 900 C CA . ILE A 1 115 ? -4.141 13.708 26.846 1.00 53.59 115 ILE A CA 1
ATOM 901 C C . ILE A 1 115 ? -5.675 13.606 26.791 1.00 53.59 115 ILE A C 1
ATOM 903 O O . ILE A 1 115 ? -6.243 12.607 26.345 1.00 53.59 115 ILE A O 1
ATOM 907 N N . LYS A 1 116 ? -6.355 14.650 27.277 1.00 48.44 116 LYS A N 1
ATOM 908 C CA . LYS A 1 116 ? -7.803 14.801 27.130 1.00 48.44 116 LYS A CA 1
ATOM 909 C C . LYS A 1 116 ? -8.069 15.182 25.676 1.00 48.44 116 LYS A C 1
ATOM 911 O O . LYS A 1 116 ? -7.959 16.347 25.313 1.00 48.44 116 LYS A O 1
ATOM 916 N N . TYR A 1 117 ? -8.408 14.197 24.850 1.00 51.66 117 TYR A N 1
ATOM 917 C CA . TYR A 1 117 ? -8.977 14.458 23.531 1.00 51.66 117 TYR A CA 1
ATOM 918 C C . TYR A 1 117 ? -10.317 15.172 23.729 1.00 51.66 117 TYR A C 1
ATOM 920 O O . TYR A 1 117 ? -11.294 14.569 24.184 1.00 51.66 117 TYR A O 1
ATOM 928 N N . LEU A 1 118 ? -10.354 16.471 23.446 1.00 52.00 118 LEU A N 1
ATOM 929 C CA . LEU A 1 118 ? -11.600 17.211 23.317 1.00 52.00 118 LEU A CA 1
ATOM 930 C C . LEU A 1 118 ? -12.331 16.629 22.098 1.00 52.00 118 LEU A C 1
ATOM 932 O O . LEU A 1 118 ? -11.941 16.881 20.967 1.00 52.00 118 LEU A O 1
ATOM 936 N N . ARG A 1 119 ? -13.361 15.796 22.316 1.00 54.19 119 ARG A N 1
ATOM 937 C CA . ARG A 1 119 ? -14.145 15.189 21.215 1.00 54.19 119 ARG A CA 1
ATOM 938 C C . ARG A 1 119 ? -14.800 16.241 20.314 1.00 54.19 119 ARG A C 1
ATOM 940 O O . ARG A 1 119 ? -15.066 15.937 19.158 1.00 54.19 119 ARG A O 1
ATOM 947 N N . ASP A 1 120 ? -15.006 17.444 20.845 1.00 54.50 120 ASP A N 1
ATOM 948 C CA . ASP A 1 120 ? -15.716 18.540 20.185 1.00 54.50 120 ASP A CA 1
ATOM 949 C C . ASP A 1 120 ? -14.787 19.670 19.704 1.00 54.50 120 ASP A C 1
ATOM 951 O O . ASP A 1 120 ? -15.232 20.552 18.976 1.00 54.50 120 ASP A O 1
ATOM 955 N N . ASP A 1 121 ? -13.498 19.637 20.064 1.00 61.19 121 ASP A N 1
ATOM 956 C CA . ASP A 1 121 ? -12.501 20.610 19.610 1.00 61.19 121 ASP A CA 1
ATOM 957 C C . ASP A 1 121 ? -11.456 19.879 18.755 1.00 61.19 121 ASP A C 1
ATOM 959 O O . ASP A 1 121 ? -10.501 19.273 19.243 1.00 61.19 121 ASP A O 1
ATOM 963 N N . GLY A 1 122 ? -11.695 19.875 17.441 1.00 61.50 122 GLY A N 1
ATOM 964 C CA . GLY A 1 122 ? -10.872 19.198 16.435 1.00 61.50 122 GLY A CA 1
ATOM 965 C C . GLY A 1 122 ? -9.489 19.821 16.210 1.00 61.50 122 GLY A C 1
ATOM 966 O O . GLY A 1 122 ? -8.806 19.427 15.264 1.00 61.50 122 GLY A O 1
ATOM 967 N N . THR A 1 123 ? -9.061 20.761 17.056 1.00 62.69 123 THR A N 1
ATOM 968 C CA . THR A 1 123 ? -7.766 21.466 16.989 1.00 62.69 123 THR A CA 1
ATOM 969 C C . THR A 1 123 ? -6.549 20.540 16.963 1.00 62.69 123 THR A C 1
ATOM 971 O O . THR A 1 123 ? -5.512 20.915 16.421 1.00 62.69 123 THR A O 1
ATOM 974 N N . HIS A 1 124 ? -6.669 19.311 17.472 1.00 62.09 124 HIS A N 1
ATOM 975 C CA . HIS A 1 124 ? -5.592 18.309 17.454 1.00 62.09 124 HIS A CA 1
ATOM 976 C C . HIS A 1 124 ? -5.907 17.060 16.615 1.00 62.09 124 HIS A C 1
ATOM 978 O O . HIS A 1 124 ? -5.206 16.051 16.708 1.00 62.09 124 HIS A O 1
ATOM 984 N N . GLY A 1 125 ? -6.931 17.138 15.761 1.00 63.94 125 GLY A N 1
ATOM 985 C CA . GLY A 1 125 ? -7.367 16.047 14.896 1.00 63.94 125 GLY A CA 1
ATOM 986 C C . GLY A 1 125 ? -8.475 15.200 15.519 1.00 63.94 125 GLY A C 1
ATOM 987 O O . GLY A 1 125 ? -8.424 14.794 16.676 1.00 63.94 125 GLY A O 1
ATOM 988 N N . THR A 1 126 ? -9.486 14.894 14.710 1.00 74.62 126 THR A N 1
ATOM 989 C CA . THR A 1 126 ? -10.659 14.084 15.083 1.00 74.62 126 THR A CA 1
ATOM 990 C C . THR A 1 126 ? -10.456 12.591 14.808 1.00 74.62 126 THR A C 1
ATOM 992 O O . THR A 1 126 ? -11.416 11.820 14.752 1.00 74.62 126 THR A O 1
ATOM 995 N N . ALA A 1 127 ? -9.202 12.169 14.605 1.00 79.56 127 ALA A N 1
ATOM 996 C CA . ALA A 1 127 ? -8.869 10.794 14.275 1.00 79.56 127 ALA A CA 1
ATOM 997 C C . ALA A 1 127 ? -9.297 9.857 15.410 1.00 79.56 127 ALA A C 1
ATOM 999 O O . ALA A 1 127 ? -8.922 10.031 16.569 1.00 79.56 127 ALA A O 1
ATOM 1000 N N . ASN A 1 128 ? -10.077 8.841 15.061 1.00 82.75 128 ASN A N 1
ATOM 1001 C CA . ASN A 1 128 ? -10.539 7.831 15.995 1.00 82.75 128 ASN A CA 1
ATOM 1002 C C . ASN A 1 128 ? -10.466 6.448 15.346 1.00 82.75 128 ASN A C 1
ATOM 1004 O O . ASN A 1 128 ? -10.458 6.312 14.120 1.00 82.75 128 ASN A O 1
ATOM 1008 N N . TRP A 1 129 ? -10.427 5.414 16.181 1.00 86.00 129 TRP A N 1
ATOM 1009 C CA . TRP A 1 129 ? -10.534 4.041 15.720 1.00 86.00 129 TRP A CA 1
ATOM 1010 C C . TRP A 1 129 ? -11.888 3.822 15.055 1.00 86.00 129 TRP A C 1
ATOM 1012 O O . TRP A 1 129 ? -12.938 4.008 15.669 1.00 86.00 129 TRP A O 1
ATOM 1022 N N . MET A 1 130 ? -11.840 3.400 13.796 1.00 86.00 130 MET A N 1
ATOM 1023 C CA . MET A 1 130 ? -13.026 3.107 13.007 1.00 86.00 130 MET A CA 1
ATOM 1024 C C . MET A 1 130 ? -13.806 1.939 13.619 1.00 86.00 130 MET A C 1
ATOM 1026 O O . MET A 1 130 ? -13.260 0.859 13.866 1.00 86.00 130 MET A O 1
ATOM 1030 N N . THR A 1 131 ? -15.102 2.135 13.835 1.00 90.19 131 THR A N 1
ATOM 1031 C CA . THR A 1 131 ? -16.005 1.075 14.291 1.00 90.19 131 THR A CA 1
ATOM 1032 C C . THR A 1 131 ? -16.355 0.117 13.151 1.00 90.19 131 THR A C 1
ATOM 1034 O O . THR A 1 131 ? -16.295 0.458 11.971 1.00 90.19 131 THR A O 1
ATOM 1037 N N . VAL A 1 132 ? -16.811 -1.097 13.482 1.00 88.38 132 VAL A N 1
ATOM 1038 C CA . VAL A 1 132 ? -17.250 -2.075 12.466 1.00 88.38 132 VAL A CA 1
ATOM 1039 C C . VAL A 1 132 ? -18.424 -1.545 11.630 1.00 88.38 132 VAL A C 1
ATOM 1041 O O . VAL A 1 132 ? -18.548 -1.897 10.459 1.00 88.38 132 VAL A O 1
ATOM 1044 N N . GLN A 1 133 ? -19.292 -0.707 12.207 1.00 88.75 133 GLN A N 1
ATOM 1045 C CA . GLN A 1 133 ? -20.405 -0.105 11.468 1.00 88.75 133 GLN A CA 1
ATOM 1046 C C . GLN A 1 133 ? -19.924 0.943 10.461 1.00 88.75 133 GLN A C 1
ATOM 1048 O O . GLN A 1 133 ? -20.418 0.960 9.338 1.00 88.75 133 GLN A O 1
ATOM 1053 N N . GLU A 1 134 ? -18.949 1.774 10.830 1.00 88.62 134 GLU A N 1
ATOM 1054 C CA . GLU A 1 134 ? -18.332 2.743 9.916 1.00 88.62 134 GLU A CA 1
ATOM 1055 C C . GLU A 1 134 ? -17.527 2.042 8.823 1.00 88.62 134 GLU A C 1
ATOM 1057 O O . GLU A 1 134 ? -17.672 2.378 7.650 1.00 88.62 134 GLU A O 1
ATOM 1062 N N . ALA A 1 135 ? -16.768 0.999 9.177 1.00 90.56 135 ALA A N 1
ATOM 1063 C CA . ALA A 1 135 ? -16.006 0.207 8.218 1.00 90.56 135 ALA A CA 1
ATOM 1064 C C . ALA A 1 135 ? -16.900 -0.375 7.117 1.00 90.56 135 ALA A C 1
ATOM 1066 O O . ALA A 1 135 ? -16.541 -0.302 5.951 1.00 90.56 135 ALA A O 1
ATOM 1067 N N . LYS A 1 136 ? -18.099 -0.875 7.449 1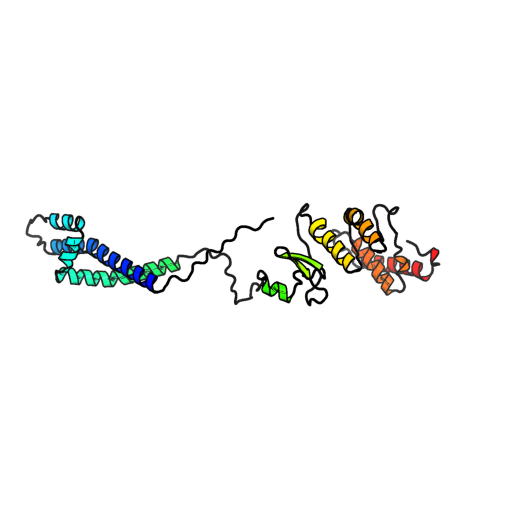.00 89.50 136 LYS A N 1
ATOM 1068 C CA . LYS A 1 136 ? -19.055 -1.394 6.450 1.00 89.50 136 LYS A CA 1
ATOM 1069 C C . LYS A 1 136 ? -19.555 -0.348 5.451 1.00 89.50 136 LYS A C 1
ATOM 1071 O O . LYS A 1 136 ? -20.062 -0.739 4.406 1.00 89.50 136 LYS A O 1
ATOM 1076 N N . LYS A 1 137 ? -19.467 0.947 5.772 1.00 88.25 137 LYS A N 1
ATOM 1077 C CA . LYS A 1 137 ? -19.904 2.023 4.870 1.00 88.25 137 LYS A CA 1
ATOM 1078 C C . LYS A 1 137 ? -18.873 2.326 3.782 1.00 88.25 137 LYS A C 1
ATOM 1080 O O . LYS A 1 137 ? -19.253 2.853 2.746 1.00 88.25 137 LY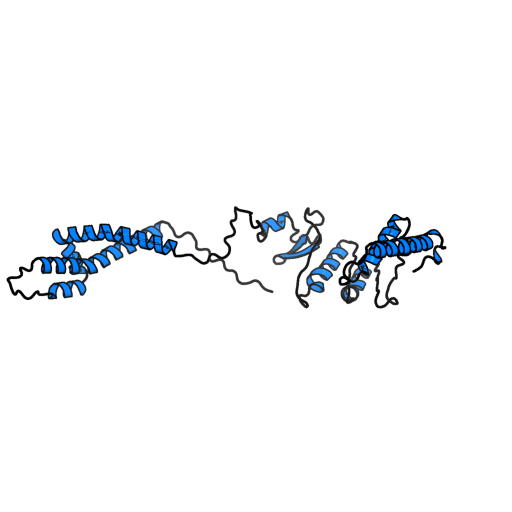S A O 1
ATOM 1085 N N . VAL A 1 138 ? -17.592 2.029 4.024 1.00 89.56 138 VAL A N 1
ATOM 1086 C CA . VAL A 1 138 ? -16.481 2.445 3.143 1.00 89.56 138 VAL A CA 1
ATOM 1087 C C . VAL A 1 138 ? -15.594 1.289 2.667 1.00 89.56 138 VAL A C 1
ATOM 1089 O O . VAL A 1 138 ? -14.955 1.400 1.622 1.00 89.56 138 VAL A O 1
ATOM 1092 N N . LEU A 1 139 ? -15.565 0.176 3.407 1.00 93.62 139 LEU A N 1
ATOM 1093 C CA . LEU A 1 139 ? -14.787 -1.031 3.123 1.00 93.62 139 LEU A CA 1
ATOM 1094 C C . LEU A 1 139 ? -15.701 -2.221 2.811 1.00 93.62 139 LEU A C 1
ATOM 1096 O O . LEU A 1 139 ? -16.790 -2.377 3.367 1.00 93.62 139 LEU A O 1
ATOM 1100 N N . GLY A 1 140 ? -15.203 -3.126 1.973 1.00 92.62 140 GLY A N 1
ATOM 1101 C CA . GLY A 1 140 ? -15.843 -4.401 1.679 1.00 92.62 140 GLY A CA 1
ATOM 1102 C C . GLY A 1 140 ? -15.540 -5.423 2.769 1.00 92.62 140 GLY A C 1
ATOM 1103 O O . GLY A 1 140 ? -14.413 -5.896 2.883 1.00 92.62 140 GLY A O 1
ATOM 1104 N N . ILE A 1 141 ? -16.534 -5.797 3.579 1.00 92.81 141 ILE A N 1
ATOM 1105 C CA . ILE A 1 141 ? -16.365 -6.835 4.611 1.00 92.81 141 ILE A CA 1
ATOM 1106 C C . ILE A 1 141 ? -16.963 -8.155 4.121 1.00 92.81 141 ILE A C 1
ATOM 1108 O O . ILE A 1 141 ? -18.179 -8.344 4.136 1.00 92.81 141 ILE A O 1
ATOM 1112 N N . GLY A 1 142 ? -16.099 -9.093 3.732 1.00 89.81 142 GLY A N 1
ATOM 1113 C CA . GLY A 1 142 ? -16.477 -10.415 3.222 1.00 89.81 142 GLY A CA 1
ATOM 1114 C C . GLY A 1 142 ? -16.913 -10.434 1.754 1.00 89.81 142 GLY A C 1
ATOM 1115 O O . GLY A 1 142 ? -17.324 -11.481 1.268 1.00 89.81 142 GLY A O 1
ATOM 1116 N N . THR A 1 143 ? -16.807 -9.307 1.046 1.00 85.25 143 THR A N 1
ATOM 1117 C CA . THR A 1 143 ? -17.090 -9.212 -0.396 1.00 85.25 143 THR A CA 1
ATOM 1118 C C . THR A 1 143 ? -15.988 -9.851 -1.241 1.00 85.25 143 THR A C 1
ATOM 1120 O O . THR A 1 143 ? -16.259 -10.323 -2.340 1.00 85.25 143 THR A O 1
ATOM 1123 N N . ASN A 1 144 ? -14.754 -9.900 -0.716 1.00 85.69 144 ASN A N 1
ATOM 1124 C CA . ASN A 1 144 ? -13.568 -10.448 -1.385 1.00 85.69 144 ASN A CA 1
ATOM 1125 C C . ASN A 1 144 ? -13.334 -9.836 -2.778 1.00 85.69 144 ASN A C 1
ATOM 1127 O O . ASN A 1 144 ? -13.010 -10.562 -3.725 1.00 85.69 144 ASN A O 1
ATOM 1131 N N . LYS A 1 145 ? -13.533 -8.515 -2.886 1.00 92.06 145 LYS A N 1
ATOM 1132 C CA . LYS A 1 145 ? -13.337 -7.715 -4.101 1.00 92.06 145 LYS A CA 1
ATOM 1133 C C . LYS A 1 145 ? -12.557 -6.438 -3.782 1.00 92.06 145 LYS A C 1
ATOM 1135 O O . LYS A 1 145 ? -12.894 -5.756 -2.810 1.00 92.06 145 LYS A O 1
ATOM 1140 N N . GLY A 1 146 ? -11.576 -6.100 -4.608 1.00 92.94 146 GLY A N 1
ATOM 1141 C CA . GLY A 1 146 ? -10.646 -4.992 -4.426 1.00 92.94 146 GLY A CA 1
ATOM 1142 C C . GLY A 1 146 ? -9.446 -5.344 -3.543 1.00 92.94 146 GLY A C 1
ATOM 1143 O O . GLY A 1 146 ? -9.206 -6.506 -3.219 1.00 92.94 146 GLY A O 1
ATOM 1144 N N . LEU A 1 147 ? -8.683 -4.325 -3.145 1.00 95.06 147 LEU A N 1
ATOM 1145 C CA . LEU A 1 147 ? -7.420 -4.498 -2.418 1.00 95.06 147 LEU A CA 1
ATOM 1146 C C . LEU A 1 147 ? -7.658 -5.047 -1.012 1.00 95.06 147 LEU A C 1
ATOM 1148 O O . LEU A 1 147 ? -8.457 -4.500 -0.259 1.00 95.06 147 LEU A O 1
ATOM 1152 N N . ILE A 1 148 ? -6.944 -6.095 -0.618 1.00 95.56 148 ILE A N 1
ATOM 1153 C CA . ILE A 1 148 ? -7.057 -6.676 0.722 1.00 95.56 148 ILE A CA 1
ATOM 1154 C C . ILE A 1 148 ? -6.281 -5.811 1.714 1.00 95.56 148 ILE A C 1
ATOM 1156 O O . ILE A 1 148 ? -5.067 -5.652 1.593 1.00 95.56 148 ILE A O 1
ATOM 1160 N N . LEU A 1 149 ? -6.986 -5.314 2.734 1.00 94.44 149 LEU A N 1
ATOM 1161 C CA . LEU A 1 149 ? -6.407 -4.530 3.828 1.00 94.44 149 LEU A CA 1
ATOM 1162 C C . LEU A 1 149 ? -6.175 -5.369 5.090 1.00 94.44 149 LEU A C 1
ATOM 1164 O O . LEU A 1 149 ? -5.292 -5.064 5.888 1.00 94.44 149 LEU A O 1
ATOM 1168 N N . GLY A 1 150 ? -6.958 -6.432 5.291 1.00 93.06 150 GLY A N 1
ATOM 1169 C CA . GLY A 1 150 ? -6.820 -7.289 6.465 1.00 93.06 150 GLY A CA 1
ATOM 1170 C C . GLY A 1 150 ? -8.044 -8.156 6.726 1.00 93.06 150 GLY A C 1
ATOM 1171 O O . GLY A 1 150 ? -8.707 -8.620 5.798 1.00 93.06 150 GLY A O 1
ATOM 1172 N N . ARG A 1 151 ? -8.344 -8.393 8.007 1.00 92.50 151 ARG A N 1
ATOM 1173 C CA . ARG A 1 151 ? -9.496 -9.194 8.445 1.00 92.50 151 ARG A CA 1
ATOM 1174 C C . ARG A 1 151 ? -10.154 -8.620 9.695 1.00 92.50 151 ARG A C 1
ATOM 1176 O O . ARG A 1 151 ? -9.465 -8.128 10.585 1.00 92.50 151 ARG A O 1
ATOM 1183 N N . ILE A 1 152 ? -11.472 -8.769 9.791 1.00 90.31 152 ILE A N 1
ATOM 1184 C CA . ILE A 1 152 ? -12.248 -8.553 11.017 1.00 90.31 152 ILE A CA 1
ATOM 1185 C C . ILE A 1 152 ? -12.931 -9.882 11.353 1.00 90.31 152 ILE A C 1
ATOM 1187 O O . ILE A 1 152 ? -13.809 -10.354 10.627 1.00 90.31 152 ILE A O 1
ATOM 1191 N N . GLY A 1 153 ? -12.491 -10.519 12.442 1.00 88.94 153 GLY A N 1
ATOM 1192 C CA . GLY A 1 153 ? -12.897 -11.884 12.781 1.00 88.94 153 GLY A CA 1
ATOM 1193 C C . GLY A 1 153 ? -12.478 -12.882 11.694 1.00 88.94 153 GLY A C 1
ATOM 1194 O O . GLY A 1 153 ? -11.294 -12.999 11.371 1.00 88.94 153 GLY A O 1
ATOM 1195 N N . SER A 1 154 ? -13.455 -13.591 11.125 1.00 89.81 154 SER A N 1
ATOM 1196 C CA . SER A 1 154 ? -13.271 -14.532 10.009 1.00 89.81 154 SER A CA 1
ATOM 1197 C C . SER A 1 154 ? -13.474 -13.906 8.624 1.00 89.81 154 SER A C 1
ATOM 1199 O O . SER A 1 154 ? -13.296 -14.590 7.619 1.00 89.81 154 SER A O 1
ATOM 1201 N N . LYS A 1 155 ? -13.851 -12.623 8.543 1.00 93.19 155 LYS A N 1
ATOM 1202 C CA . LYS A 1 155 ? -14.161 -11.952 7.274 1.00 93.19 155 LYS A CA 1
ATOM 1203 C C . LYS A 1 155 ? -12.970 -11.140 6.783 1.00 93.19 155 LYS A C 1
ATOM 1205 O O . LYS A 1 155 ? -12.385 -10.371 7.548 1.00 93.19 155 LYS A O 1
ATOM 1210 N N . VAL A 1 156 ? -12.646 -11.282 5.501 1.00 94.31 156 VAL A N 1
ATOM 1211 C CA . VAL A 1 156 ? -11.650 -10.445 4.819 1.00 94.31 156 VAL A CA 1
ATOM 1212 C C . VAL A 1 156 ? -12.199 -9.028 4.685 1.00 94.31 156 VAL A C 1
ATOM 1214 O O . VAL A 1 156 ? -13.385 -8.842 4.407 1.00 94.31 156 VAL A O 1
ATOM 1217 N N . VAL A 1 157 ? -11.337 -8.043 4.899 1.00 95.00 157 VAL A N 1
ATOM 1218 C CA . VAL A 1 157 ? -11.635 -6.629 4.686 1.00 95.00 157 VAL A CA 1
ATOM 1219 C C . VAL A 1 157 ? -10.878 -6.163 3.457 1.00 95.00 157 VAL A C 1
ATOM 1221 O O . VAL A 1 157 ? -9.651 -6.285 3.398 1.00 95.00 157 VAL A O 1
ATOM 1224 N N . THR A 1 158 ? -11.614 -5.620 2.497 1.00 95.44 158 THR A N 1
ATOM 1225 C CA . THR A 1 158 ? -11.072 -5.080 1.258 1.00 95.44 158 THR A CA 1
ATOM 1226 C C . THR A 1 158 ? -11.414 -3.606 1.095 1.00 95.44 158 THR A C 1
ATOM 1228 O O . THR A 1 158 ? -12.392 -3.115 1.658 1.00 95.44 158 THR A O 1
ATOM 1231 N N . LEU A 1 159 ? -10.607 -2.897 0.313 1.00 95.06 159 LEU A N 1
ATOM 1232 C CA . LEU A 1 159 ? -10.938 -1.604 -0.255 1.00 95.06 159 LEU A CA 1
ATOM 1233 C C . LEU A 1 159 ? -11.605 -1.840 -1.619 1.00 95.06 159 LEU A C 1
ATOM 1235 O O . LEU A 1 159 ? -10.914 -2.269 -2.548 1.00 95.06 159 LEU A O 1
ATOM 1239 N N . PRO A 1 160 ? -12.924 -1.611 -1.749 1.00 92.06 160 PRO A N 1
ATOM 1240 C CA . PRO A 1 160 ? -13.640 -1.859 -2.993 1.00 92.06 160 PRO A CA 1
ATOM 1241 C C . PRO A 1 160 ? -13.108 -0.992 -4.147 1.00 92.06 160 PRO A C 1
ATOM 1243 O O . PRO A 1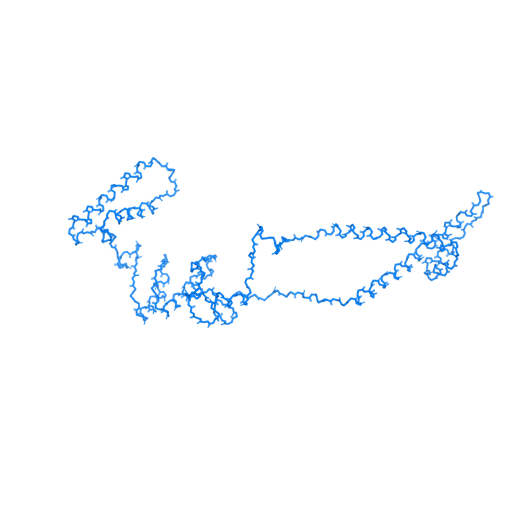 160 ? -12.691 0.145 -3.904 1.00 92.06 160 PRO A O 1
ATOM 1246 N N . PRO A 1 161 ? -13.139 -1.475 -5.403 1.00 87.69 161 PRO A N 1
ATOM 1247 C CA . PRO A 1 161 ? -12.682 -0.695 -6.558 1.00 87.69 161 PRO A CA 1
ATOM 1248 C C . PRO A 1 161 ? -13.444 0.624 -6.755 1.00 87.69 161 PRO A C 1
ATOM 1250 O O . PRO A 1 161 ? -12.863 1.598 -7.227 1.00 87.69 161 PRO A O 1
ATOM 1253 N N . ASP A 1 162 ? -14.719 0.644 -6.374 1.00 86.94 162 ASP A N 1
ATOM 1254 C CA . ASP A 1 162 ? -15.674 1.755 -6.436 1.00 86.94 162 ASP A CA 1
ATOM 1255 C C . ASP A 1 162 ? -15.639 2.672 -5.199 1.00 86.94 162 ASP A C 1
ATOM 1257 O O . ASP A 1 162 ? -16.444 3.594 -5.082 1.00 86.94 162 ASP A O 1
ATOM 1261 N N . SER A 1 163 ? -14.706 2.446 -4.269 1.00 87.50 163 SER A N 1
ATOM 1262 C CA . SER A 1 163 ? -14.537 3.319 -3.109 1.00 87.50 163 SER A CA 1
ATOM 1263 C C . SER A 1 163 ? -14.052 4.713 -3.522 1.00 87.50 163 SER A C 1
ATOM 1265 O O . SER A 1 163 ? -13.178 4.853 -4.375 1.00 87.50 163 SER A O 1
ATOM 1267 N N . PHE A 1 164 ? -14.566 5.748 -2.853 1.00 87.31 164 PHE A N 1
ATOM 1268 C CA . PHE A 1 164 ? -14.091 7.130 -2.993 1.00 87.31 164 PHE A CA 1
ATOM 1269 C C . PHE A 1 164 ? -12.730 7.370 -2.314 1.00 87.31 164 PHE A C 1
ATOM 1271 O O . PHE A 1 164 ? -12.149 8.446 -2.446 1.00 87.31 164 PHE A O 1
ATOM 1278 N N . LEU A 1 165 ? -12.232 6.397 -1.542 1.00 86.94 165 LEU A N 1
ATOM 1279 C CA . LEU A 1 165 ? -10.956 6.497 -0.844 1.00 86.94 165 LEU A CA 1
ATOM 1280 C C . LEU A 1 165 ? -9.774 6.307 -1.801 1.00 86.94 165 LEU A C 1
ATOM 1282 O O . LEU A 1 165 ? -9.829 5.544 -2.767 1.00 86.94 165 LEU A O 1
ATOM 1286 N N . ASN A 1 166 ? -8.659 6.959 -1.473 1.00 88.88 166 ASN A N 1
ATOM 1287 C CA . ASN A 1 166 ? -7.397 6.754 -2.172 1.00 88.88 166 ASN A CA 1
ATOM 1288 C C . ASN A 1 166 ? -6.953 5.284 -2.039 1.00 88.88 166 ASN A C 1
ATOM 1290 O O . ASN A 1 166 ? -6.964 4.718 -0.946 1.00 88.88 166 ASN A O 1
ATOM 1294 N N . ARG A 1 167 ? -6.554 4.674 -3.159 1.00 89.38 167 ARG A N 1
ATOM 1295 C CA . ARG A 1 167 ? -6.136 3.264 -3.232 1.00 89.38 167 ARG A CA 1
ATOM 1296 C C . ARG A 1 167 ? -4.647 3.045 -2.964 1.00 89.38 167 ARG A C 1
ATOM 1298 O O . ARG A 1 167 ? -4.202 1.902 -2.918 1.00 89.38 167 ARG A O 1
ATOM 1305 N N . ASN A 1 168 ? -3.881 4.116 -2.779 1.00 92.38 168 ASN A N 1
ATOM 1306 C CA . ASN A 1 168 ? -2.482 4.021 -2.389 1.00 92.38 168 ASN A CA 1
ATOM 1307 C C . ASN A 1 168 ? -2.375 3.578 -0.927 1.00 92.38 168 ASN A C 1
ATOM 1309 O O . ASN A 1 168 ? -2.979 4.180 -0.040 1.00 92.38 168 ASN A O 1
ATOM 1313 N N . VAL A 1 169 ? -1.585 2.532 -0.676 1.00 93.56 169 VAL A N 1
ATOM 1314 C CA . VAL A 1 169 ? -1.402 1.959 0.662 1.00 93.56 169 VAL A CA 1
ATOM 1315 C C . VAL A 1 169 ? 0.074 1.976 1.034 1.00 93.56 169 VAL A C 1
ATOM 1317 O O . VAL A 1 169 ? 0.907 1.397 0.341 1.00 93.56 169 VAL A O 1
ATOM 1320 N N . ALA A 1 170 ? 0.384 2.608 2.165 1.00 93.94 170 ALA A N 1
ATOM 1321 C CA . ALA A 1 170 ? 1.705 2.570 2.781 1.00 93.94 170 ALA A CA 1
ATOM 1322 C C . ALA A 1 170 ? 1.731 1.524 3.904 1.00 93.94 170 ALA A C 1
ATOM 1324 O O . ALA A 1 170 ? 0.871 1.522 4.785 1.00 93.94 170 ALA A O 1
ATOM 1325 N N . ILE A 1 171 ? 2.723 0.629 3.879 1.00 92.44 171 ILE A N 1
ATOM 1326 C CA . ILE A 1 171 ? 2.833 -0.493 4.822 1.00 92.44 171 ILE A CA 1
ATOM 1327 C C . ILE A 1 171 ? 4.123 -0.349 5.614 1.00 92.44 171 ILE A C 1
ATOM 1329 O O . ILE A 1 171 ? 5.221 -0.448 5.066 1.00 92.44 171 ILE A O 1
ATOM 1333 N N . PHE A 1 172 ? 3.985 -0.199 6.926 1.00 93.50 172 PHE A N 1
ATOM 1334 C CA . PHE A 1 172 ? 5.108 -0.078 7.845 1.00 93.50 172 PHE A CA 1
ATOM 1335 C C . PHE A 1 172 ? 5.268 -1.357 8.665 1.00 93.50 172 PHE A C 1
ATOM 1337 O O . PHE A 1 172 ? 4.294 -1.968 9.101 1.00 93.50 172 PHE A O 1
ATOM 1344 N N . GLY A 1 173 ? 6.514 -1.776 8.880 1.00 92.44 173 GLY A N 1
ATOM 1345 C CA . GLY A 1 173 ? 6.821 -2.924 9.726 1.00 92.44 173 GLY A CA 1
ATOM 1346 C C . GLY A 1 173 ? 8.311 -3.234 9.751 1.00 92.44 173 GLY A C 1
ATOM 1347 O O . GLY A 1 173 ? 9.007 -3.042 8.751 1.00 92.44 173 GLY A O 1
ATOM 1348 N N . SER A 1 174 ? 8.799 -3.767 10.868 1.00 93.31 174 SER A N 1
ATOM 1349 C CA . SER A 1 174 ? 10.196 -4.187 11.031 1.00 93.31 174 SER A CA 1
ATOM 1350 C C . SER A 1 174 ? 10.598 -5.274 10.018 1.00 93.31 174 SER A C 1
ATOM 1352 O O . SER A 1 174 ? 9.736 -5.936 9.420 1.00 93.31 174 SER A O 1
ATOM 1354 N N . PRO A 1 175 ? 11.896 -5.496 9.760 1.00 89.56 175 PRO A N 1
ATOM 1355 C CA . PRO A 1 175 ? 12.349 -6.713 9.088 1.00 89.56 175 PRO A CA 1
ATOM 1356 C C . PRO A 1 175 ? 11.772 -7.967 9.773 1.00 89.56 175 PRO A C 1
ATOM 1358 O O . PRO A 1 175 ? 11.626 -7.999 10.989 1.00 89.56 175 PRO A O 1
ATOM 1361 N N . GLY A 1 176 ? 11.370 -8.980 8.999 1.00 87.12 176 GLY A N 1
ATOM 1362 C CA . GLY A 1 176 ? 10.758 -10.205 9.542 1.00 87.12 176 GLY A CA 1
ATOM 1363 C C . GLY A 1 176 ? 9.266 -10.113 9.907 1.00 87.12 176 GLY A C 1
ATOM 1364 O O . GLY A 1 176 ? 8.639 -11.145 10.112 1.00 87.12 176 GLY A O 1
ATOM 1365 N N . SER A 1 177 ? 8.640 -8.930 9.872 1.00 89.25 177 SER A N 1
ATOM 1366 C CA . SER A 1 177 ? 7.187 -8.743 10.116 1.00 89.25 177 SER A CA 1
ATOM 1367 C C . SER A 1 177 ? 6.257 -9.326 9.039 1.00 89.25 177 SER A C 1
ATOM 1369 O O . SER A 1 177 ? 5.057 -9.071 9.037 1.00 89.25 177 SER A O 1
ATOM 1371 N N . MET A 1 178 ? 6.803 -10.103 8.101 1.00 91.44 178 MET A N 1
ATOM 1372 C CA . MET A 1 178 ? 6.059 -10.794 7.049 1.00 91.44 178 MET A CA 1
ATOM 1373 C C . MET A 1 178 ? 5.331 -9.879 6.050 1.00 91.44 178 MET A C 1
ATOM 1375 O O . MET A 1 178 ? 4.454 -10.371 5.354 1.00 91.44 178 MET A O 1
ATOM 1379 N N . LYS A 1 179 ? 5.701 -8.596 5.896 1.00 93.06 179 LYS A N 1
ATOM 1380 C CA . LYS A 1 179 ? 5.064 -7.654 4.937 1.00 93.06 179 LYS A CA 1
ATOM 1381 C C . LYS A 1 179 ? 4.844 -8.256 3.541 1.00 93.06 179 LYS A C 1
ATOM 1383 O O . LYS A 1 179 ? 3.727 -8.237 3.025 1.00 93.06 179 LYS A O 1
ATOM 1388 N N . SER A 1 180 ? 5.889 -8.864 2.970 1.00 91.69 180 SER A N 1
ATOM 1389 C CA . SER A 1 180 ? 5.836 -9.503 1.651 1.00 91.69 180 SER A CA 1
ATOM 1390 C C . SER A 1 180 ? 4.847 -10.675 1.601 1.00 91.69 180 SER A C 1
ATOM 1392 O O . SER A 1 180 ? 4.216 -10.910 0.576 1.00 91.69 180 SER A O 1
ATOM 1394 N N . ARG A 1 181 ? 4.707 -11.443 2.688 1.00 91.19 181 ARG A N 1
ATOM 1395 C CA . ARG A 1 181 ? 3.812 -12.609 2.752 1.00 91.19 181 ARG A CA 1
ATOM 1396 C C . ARG A 1 181 ? 2.380 -12.217 3.108 1.00 91.19 181 ARG A C 1
ATOM 1398 O O . ARG A 1 181 ? 1.454 -12.702 2.478 1.00 91.19 181 ARG A O 1
ATOM 1405 N N . ALA A 1 182 ? 2.211 -11.358 4.107 1.00 91.00 182 ALA A N 1
ATOM 1406 C CA . ALA A 1 182 ? 0.921 -10.973 4.658 1.00 91.00 182 ALA A CA 1
ATOM 1407 C C . ALA A 1 182 ? 0.146 -10.037 3.726 1.00 91.00 182 ALA A C 1
ATOM 1409 O O . ALA A 1 182 ? -1.061 -10.214 3.575 1.00 91.00 182 ALA A O 1
ATOM 1410 N N . TYR A 1 183 ? 0.826 -9.076 3.089 1.00 94.31 183 TYR A N 1
ATOM 1411 C CA . TYR A 1 183 ? 0.167 -8.075 2.252 1.00 94.31 183 TYR A CA 1
ATOM 1412 C C . TYR A 1 183 ? 0.451 -8.254 0.760 1.00 94.31 183 TYR A C 1
ATOM 1414 O O . TYR A 1 183 ? -0.496 -8.355 -0.015 1.00 94.31 183 TYR A O 1
ATOM 1422 N N . ILE A 1 184 ? 1.724 -8.302 0.346 1.00 95.19 184 ILE A N 1
ATOM 1423 C CA . ILE A 1 184 ? 2.090 -8.269 -1.084 1.00 95.19 184 ILE A CA 1
ATOM 1424 C C . ILE A 1 184 ? 1.600 -9.528 -1.808 1.00 95.19 184 ILE A C 1
ATOM 1426 O O . ILE A 1 184 ? 0.786 -9.422 -2.719 1.00 95.19 184 ILE A O 1
ATOM 1430 N N . ARG A 1 185 ? 2.009 -10.726 -1.364 1.00 95.88 185 ARG A N 1
ATOM 1431 C CA . ARG A 1 185 ? 1.569 -12.001 -1.969 1.00 95.88 185 ARG A CA 1
ATOM 1432 C C . ARG A 1 185 ? 0.047 -12.169 -1.922 1.00 95.88 185 ARG A C 1
ATOM 1434 O O . ARG A 1 185 ? -0.553 -12.555 -2.918 1.00 95.88 185 ARG A O 1
ATOM 1441 N N . THR A 1 186 ? -0.584 -11.817 -0.802 1.00 94.69 186 THR A N 1
ATOM 1442 C CA . THR A 1 186 ? -2.048 -11.856 -0.652 1.00 94.69 186 THR A CA 1
ATOM 1443 C C . THR A 1 186 ? -2.751 -10.967 -1.680 1.00 94.69 186 THR A C 1
ATOM 1445 O O . THR A 1 186 ? -3.714 -11.401 -2.309 1.00 94.69 186 THR A O 1
ATOM 1448 N N . ASN A 1 187 ? -2.256 -9.746 -1.897 1.00 96.38 187 ASN A N 1
ATOM 1449 C CA . ASN A 1 187 ? -2.825 -8.851 -2.900 1.00 96.38 187 ASN A CA 1
ATOM 1450 C C . ASN A 1 187 ? -2.515 -9.301 -4.333 1.00 96.38 187 ASN A C 1
ATOM 1452 O O . ASN A 1 187 ? -3.390 -9.170 -5.176 1.00 96.38 187 ASN A O 1
ATOM 1456 N N . ILE A 1 188 ? -1.358 -9.911 -4.616 1.00 97.38 188 ILE A N 1
ATOM 1457 C CA . ILE A 1 188 ? -1.086 -10.515 -5.936 1.00 97.38 188 ILE A CA 1
ATOM 1458 C C . ILE A 1 188 ? -2.125 -11.592 -6.258 1.00 97.38 188 ILE A C 1
ATOM 1460 O O . ILE A 1 188 ? -2.675 -11.604 -7.354 1.00 97.38 188 ILE A O 1
ATOM 1464 N N . LEU A 1 189 ? -2.443 -12.470 -5.302 1.00 96.06 189 LEU A N 1
ATOM 1465 C CA . LEU A 1 189 ? -3.475 -13.497 -5.486 1.00 96.06 189 LEU A CA 1
ATOM 1466 C C . LEU A 1 189 ? -4.853 -12.884 -5.774 1.00 96.06 189 LEU A C 1
ATOM 1468 O O . LEU A 1 189 ? -5.580 -13.375 -6.639 1.00 96.06 189 LEU A O 1
ATOM 1472 N N . GLN A 1 190 ? -5.206 -11.812 -5.063 1.00 95.44 190 GLN A N 1
ATOM 1473 C CA . GLN A 1 190 ? -6.473 -11.110 -5.254 1.00 95.44 190 GLN A CA 1
ATOM 1474 C C . GLN A 1 190 ? -6.539 -10.403 -6.613 1.00 95.44 190 GLN A C 1
ATOM 1476 O O . GLN A 1 190 ? -7.512 -10.572 -7.342 1.00 95.44 190 GLN A O 1
ATOM 1481 N N . LEU A 1 191 ? -5.495 -9.664 -6.981 1.00 95.62 191 LEU A N 1
ATOM 1482 C CA . LEU A 1 191 ? -5.399 -8.959 -8.260 1.00 95.62 191 LEU A CA 1
ATOM 1483 C C . LEU A 1 191 ? -5.387 -9.940 -9.437 1.00 95.62 191 LEU A C 1
ATOM 1485 O O . LEU A 1 191 ? -6.066 -9.701 -10.432 1.00 95.62 191 LEU A O 1
ATOM 1489 N N . ALA A 1 192 ? -4.707 -11.081 -9.289 1.00 96.44 192 ALA A N 1
ATOM 1490 C CA . ALA A 1 192 ? -4.722 -12.164 -10.268 1.00 96.44 192 ALA A CA 1
ATOM 1491 C C . ALA A 1 192 ? -6.119 -12.769 -10.450 1.00 96.44 192 ALA A C 1
ATOM 1493 O O . ALA A 1 192 ? -6.533 -13.071 -11.567 1.00 96.44 192 ALA A O 1
ATOM 1494 N N . LYS A 1 193 ? -6.870 -12.936 -9.354 1.00 94.50 193 LYS A N 1
ATOM 1495 C CA . LYS A 1 193 ? -8.270 -13.380 -9.410 1.00 94.50 193 LYS A CA 1
ATOM 1496 C C . LYS A 1 193 ? -9.156 -12.368 -10.147 1.00 94.50 193 LYS A C 1
ATOM 1498 O O . LYS A 1 193 ? -10.118 -12.772 -10.791 1.00 94.50 193 LYS A O 1
ATOM 1503 N N . GLU A 1 194 ? -8.836 -11.082 -10.050 1.00 93.75 194 GLU A N 1
ATOM 1504 C CA . GLU A 1 194 ? -9.554 -9.980 -10.701 1.00 93.75 194 GLU A CA 1
ATOM 1505 C C . GLU A 1 194 ? -9.024 -9.629 -12.102 1.00 93.75 194 GLU A C 1
ATOM 1507 O O . GLU A 1 194 ? -9.505 -8.668 -12.703 1.00 93.75 194 GLU A O 1
ATOM 1512 N N . GLY A 1 195 ? -8.046 -10.378 -12.625 1.00 95.12 195 GLY A N 1
ATOM 1513 C CA . GLY A 1 195 ? -7.484 -10.158 -13.961 1.00 95.12 195 GLY A CA 1
ATOM 1514 C C . GLY A 1 195 ? -6.747 -8.823 -14.119 1.00 95.12 195 GLY A C 1
ATOM 1515 O O . GLY A 1 195 ? -6.668 -8.297 -15.224 1.00 95.12 195 GLY A O 1
ATOM 1516 N N . GLN A 1 196 ? -6.242 -8.241 -13.028 1.00 94.81 196 GLN A N 1
ATOM 1517 C CA . GLN A 1 196 ? -5.561 -6.944 -13.050 1.00 94.81 196 GLN A CA 1
ATOM 1518 C C . GLN A 1 196 ? -4.097 -7.082 -13.473 1.00 94.81 196 GLN A C 1
ATOM 1520 O O . GLN A 1 196 ? -3.421 -8.026 -13.059 1.00 94.81 196 GLN A O 1
ATOM 1525 N N . SER A 1 197 ? -3.588 -6.114 -14.238 1.00 96.56 197 SER A N 1
ATOM 1526 C CA . SER A 1 197 ? -2.158 -5.992 -14.542 1.00 96.56 197 SER A CA 1
ATOM 1527 C C . SER A 1 197 ? -1.361 -5.592 -13.298 1.00 96.56 197 SER A C 1
ATOM 1529 O O . SER A 1 197 ? -1.849 -4.857 -12.441 1.00 96.56 197 SER A O 1
ATOM 1531 N N . MET A 1 198 ? -0.123 -6.076 -13.194 1.00 96.44 198 MET A N 1
ATOM 1532 C CA . MET A 1 198 ? 0.726 -5.872 -12.018 1.00 96.44 198 MET A CA 1
ATOM 1533 C C . MET A 1 198 ? 2.146 -5.493 -12.433 1.00 96.44 198 MET A C 1
ATOM 1535 O O . MET A 1 198 ? 2.760 -6.180 -13.244 1.00 96.44 198 MET A O 1
ATOM 1539 N N . VAL A 1 199 ? 2.679 -4.436 -11.818 1.00 96.69 199 VAL A N 1
ATOM 1540 C CA . VAL A 1 199 ? 4.099 -4.066 -11.870 1.00 96.69 199 VAL A CA 1
ATOM 1541 C C . VAL A 1 199 ? 4.637 -4.162 -10.449 1.00 96.69 199 VAL A C 1
ATOM 1543 O O . VAL A 1 199 ? 4.086 -3.554 -9.533 1.00 96.69 199 VAL A O 1
ATOM 1546 N N . ILE A 1 200 ? 5.671 -4.979 -10.246 1.00 95.81 200 ILE A N 1
ATOM 1547 C CA . ILE A 1 200 ? 6.173 -5.323 -8.913 1.00 95.81 200 ILE A CA 1
ATOM 1548 C C . ILE A 1 200 ? 7.676 -5.080 -8.875 1.00 95.81 200 ILE A C 1
ATOM 1550 O O . ILE A 1 200 ? 8.428 -5.672 -9.645 1.00 95.81 200 ILE A O 1
ATOM 1554 N N . THR A 1 201 ? 8.119 -4.249 -7.936 1.00 94.56 201 THR A N 1
ATOM 1555 C CA . THR A 1 201 ? 9.536 -4.091 -7.616 1.00 94.56 201 THR A CA 1
ATOM 1556 C C . THR A 1 201 ? 9.949 -5.172 -6.616 1.00 94.56 201 THR A C 1
ATOM 1558 O O . THR A 1 201 ? 9.460 -5.221 -5.488 1.00 94.56 201 THR A O 1
ATOM 1561 N N . ASP A 1 202 ? 10.845 -6.072 -7.027 1.00 93.81 202 ASP A N 1
ATOM 1562 C CA . ASP A 1 202 ? 11.278 -7.218 -6.215 1.00 93.81 202 ASP A CA 1
ATOM 1563 C C . ASP A 1 202 ? 12.810 -7.281 -6.093 1.00 93.81 202 ASP A C 1
ATOM 1565 O O . ASP A 1 202 ? 13.464 -8.059 -6.791 1.00 93.81 202 ASP A O 1
ATOM 1569 N N . PRO A 1 203 ? 13.412 -6.493 -5.181 1.00 88.50 203 PRO A N 1
ATOM 1570 C CA . PRO A 1 203 ? 14.867 -6.423 -5.035 1.00 88.50 203 PRO A CA 1
ATOM 1571 C C . PRO A 1 203 ? 15.544 -7.762 -4.698 1.00 88.50 203 PRO A C 1
ATOM 1573 O O . PRO A 1 203 ? 16.746 -7.906 -4.895 1.00 88.50 203 PRO A O 1
ATOM 1576 N N . LYS A 1 204 ? 14.801 -8.736 -4.147 1.00 88.75 204 LYS A N 1
ATOM 1577 C CA . LYS A 1 204 ? 15.334 -10.044 -3.713 1.00 88.75 204 LYS A CA 1
ATOM 1578 C C . LYS A 1 204 ? 14.935 -11.203 -4.635 1.00 88.75 204 LYS A C 1
ATOM 1580 O O . LYS A 1 204 ? 15.352 -12.345 -4.395 1.00 88.75 204 LYS A O 1
ATOM 1585 N N . GLY A 1 205 ? 14.101 -10.940 -5.640 1.00 91.62 205 GLY A N 1
ATOM 1586 C CA . GLY A 1 205 ? 13.517 -11.965 -6.507 1.00 91.62 205 GLY A CA 1
ATOM 1587 C C . GLY A 1 205 ? 12.617 -12.968 -5.769 1.00 91.62 205 GLY A C 1
ATOM 1588 O O . GLY A 1 205 ? 12.401 -14.069 -6.273 1.00 91.62 205 GLY A O 1
ATOM 1589 N N . GLU A 1 206 ? 12.165 -12.665 -4.545 1.00 94.19 206 GLU A N 1
ATOM 1590 C CA . GLU A 1 206 ? 11.359 -13.605 -3.753 1.00 94.19 206 GLU A CA 1
ATOM 1591 C C . GLU A 1 206 ? 9.916 -13.708 -4.252 1.00 94.19 206 GLU A C 1
ATOM 1593 O O . GLU A 1 206 ? 9.330 -14.787 -4.231 1.00 94.19 206 GLU A O 1
ATOM 1598 N N . ILE A 1 207 ? 9.353 -12.600 -4.726 1.00 95.81 207 ILE A N 1
ATOM 1599 C CA . ILE A 1 207 ? 7.986 -12.544 -5.229 1.00 95.81 207 ILE A CA 1
ATOM 1600 C C . ILE A 1 207 ? 7.919 -13.228 -6.586 1.00 95.81 207 ILE A C 1
ATOM 1602 O O . ILE A 1 207 ? 7.007 -14.019 -6.820 1.00 95.81 207 ILE A O 1
ATOM 1606 N N . PHE A 1 208 ? 8.898 -12.966 -7.455 1.00 95.31 208 PHE A N 1
ATOM 1607 C CA . PHE A 1 208 ? 8.976 -13.627 -8.753 1.00 95.31 208 PHE A CA 1
ATOM 1608 C C . PHE A 1 208 ? 9.072 -15.150 -8.595 1.00 95.31 208 PHE A C 1
ATOM 1610 O O . PHE A 1 208 ? 8.264 -15.867 -9.181 1.00 95.31 208 PHE A O 1
ATOM 1617 N N . ARG A 1 209 ? 9.992 -15.648 -7.753 1.00 94.44 209 ARG A N 1
ATOM 1618 C CA . ARG A 1 209 ? 10.147 -17.095 -7.513 1.00 94.44 209 ARG A CA 1
ATOM 1619 C C . ARG A 1 209 ? 8.865 -17.756 -7.009 1.00 94.44 209 ARG A C 1
ATOM 1621 O O . ARG A 1 209 ? 8.538 -18.843 -7.466 1.00 94.44 209 ARG A O 1
ATOM 1628 N N . ASP A 1 210 ? 8.150 -17.105 -6.095 1.00 95.38 210 ASP A N 1
ATOM 1629 C CA . ASP A 1 210 ? 6.970 -17.702 -5.465 1.00 95.38 210 ASP A CA 1
ATOM 1630 C C . ASP A 1 210 ? 5.711 -17.622 -6.341 1.00 95.38 210 ASP A C 1
ATOM 1632 O O . ASP A 1 210 ? 4.849 -18.496 -6.265 1.00 95.38 210 ASP A O 1
ATOM 1636 N N . MET A 1 211 ? 5.565 -16.554 -7.132 1.00 97.06 211 MET A N 1
ATOM 1637 C CA . MET A 1 211 ? 4.287 -16.209 -7.770 1.00 97.06 211 MET A CA 1
ATOM 1638 C C . MET A 1 211 ? 4.289 -16.371 -9.291 1.00 97.06 211 MET A C 1
ATOM 1640 O O . MET A 1 211 ? 3.207 -16.425 -9.877 1.00 97.06 211 MET A O 1
ATOM 1644 N N . ALA A 1 212 ? 5.451 -16.443 -9.951 1.00 96.19 212 ALA A N 1
ATOM 1645 C CA . ALA A 1 212 ? 5.510 -16.437 -11.413 1.00 96.19 212 ALA A CA 1
ATOM 1646 C C . ALA A 1 212 ? 4.779 -17.635 -12.033 1.00 96.19 212 ALA A C 1
ATOM 1648 O O . ALA A 1 212 ? 3.939 -17.457 -12.909 1.00 96.19 212 ALA A O 1
ATOM 1649 N N . GLU A 1 213 ? 5.025 -18.853 -11.554 1.00 96.81 213 GLU A N 1
ATOM 1650 C CA . GLU A 1 213 ? 4.344 -20.037 -12.092 1.00 96.81 213 GLU A CA 1
ATOM 1651 C C . GLU A 1 213 ? 2.822 -19.960 -11.893 1.00 96.81 213 GLU A C 1
ATOM 1653 O O . GLU A 1 213 ? 2.054 -20.212 -12.822 1.00 96.81 213 GLU A O 1
ATOM 1658 N N . PHE A 1 214 ? 2.375 -19.505 -10.718 1.00 97.44 214 PHE A N 1
ATOM 1659 C CA . PHE A 1 214 ? 0.957 -19.278 -10.438 1.00 97.44 214 PHE A CA 1
ATOM 1660 C C . PHE A 1 214 ? 0.321 -18.275 -11.415 1.00 97.44 214 PHE A C 1
ATOM 1662 O O . PHE A 1 214 ? -0.760 -18.537 -11.947 1.00 97.44 214 PHE A O 1
ATOM 1669 N N . LEU A 1 215 ? 0.979 -17.139 -11.668 1.00 97.94 215 LEU A N 1
ATOM 1670 C CA . LEU A 1 215 ? 0.479 -16.111 -12.585 1.00 97.94 215 LEU A CA 1
ATOM 1671 C C . LEU A 1 215 ? 0.467 -16.611 -14.034 1.00 97.94 215 LEU A C 1
ATOM 1673 O O . LEU A 1 215 ? -0.511 -16.393 -14.750 1.00 97.94 215 LEU A O 1
ATOM 1677 N N . LYS A 1 216 ? 1.496 -17.355 -14.448 1.00 97.12 216 LYS A N 1
ATOM 1678 C CA . LYS A 1 216 ? 1.567 -17.962 -15.781 1.00 97.12 216 LYS A CA 1
ATOM 1679 C C . LYS A 1 216 ? 0.408 -18.935 -16.000 1.00 97.12 216 LYS A C 1
ATOM 1681 O O . LYS A 1 216 ? -0.267 -18.861 -17.022 1.00 97.12 216 LYS A O 1
ATOM 1686 N N . ASN A 1 217 ? 0.109 -19.769 -15.004 1.00 97.19 217 ASN A N 1
ATOM 1687 C CA . ASN A 1 217 ? -1.023 -20.703 -15.034 1.00 97.19 217 ASN A CA 1
ATOM 1688 C C . ASN A 1 217 ? -2.390 -19.994 -15.056 1.00 97.19 217 ASN A C 1
ATOM 1690 O O . ASN A 1 217 ? -3.395 -20.595 -15.429 1.00 97.19 217 ASN A O 1
ATOM 1694 N N . ARG A 1 218 ? -2.441 -18.712 -14.676 1.00 96.56 218 ARG A N 1
ATOM 1695 C CA . ARG A 1 218 ? -3.621 -17.839 -14.787 1.00 96.56 218 ARG A CA 1
ATOM 1696 C C . ARG A 1 218 ? -3.695 -17.079 -16.118 1.00 96.56 218 ARG A C 1
ATOM 1698 O O . ARG A 1 218 ? -4.613 -16.285 -16.285 1.00 96.56 218 ARG A O 1
ATOM 1705 N N . GLY A 1 219 ? -2.769 -17.320 -17.048 1.00 97.06 219 GLY A N 1
ATOM 1706 C CA . GLY A 1 219 ? -2.748 -16.694 -18.374 1.00 97.06 219 GLY A CA 1
ATOM 1707 C C . GLY A 1 219 ? -2.013 -15.354 -18.440 1.00 97.06 219 GLY A C 1
ATOM 1708 O O . GLY A 1 219 ? -2.133 -14.651 -19.438 1.00 97.06 219 GLY A O 1
ATOM 1709 N N . TYR A 1 220 ? -1.254 -14.980 -17.406 1.00 98.00 220 TYR A N 1
ATOM 1710 C CA . TYR A 1 220 ? -0.460 -13.753 -17.442 1.00 98.00 220 TYR A CA 1
ATOM 1711 C C . TYR A 1 220 ? 0.790 -13.911 -18.311 1.00 98.00 220 TYR A C 1
ATOM 1713 O O . TYR A 1 220 ? 1.541 -14.881 -18.175 1.00 98.00 220 TYR A O 1
ATOM 1721 N N . THR A 1 221 ? 1.075 -12.889 -19.119 1.00 97.19 221 THR A N 1
ATOM 1722 C CA . THR A 1 221 ? 2.401 -12.687 -19.708 1.00 97.19 221 THR A CA 1
ATOM 1723 C C . THR A 1 221 ? 3.316 -12.089 -18.652 1.00 97.19 221 THR A C 1
ATOM 1725 O O . THR A 1 221 ? 3.094 -10.976 -18.180 1.00 97.19 221 THR A O 1
ATOM 1728 N N . ILE A 1 222 ? 4.350 -12.831 -18.271 1.00 96.06 222 ILE A N 1
ATOM 1729 C CA . ILE A 1 222 ? 5.291 -12.408 -17.236 1.00 96.06 222 ILE A CA 1
ATOM 1730 C C . ILE A 1 222 ? 6.541 -11.862 -17.908 1.00 96.06 222 ILE A C 1
ATOM 1732 O O . ILE A 1 222 ? 7.130 -12.535 -18.751 1.00 96.06 222 ILE A O 1
ATOM 1736 N N . LYS A 1 223 ? 6.926 -10.649 -17.511 1.00 95.62 223 LYS A N 1
ATOM 1737 C CA . LYS A 1 223 ? 8.137 -9.962 -17.957 1.00 95.62 223 LYS A CA 1
ATOM 1738 C C . LYS A 1 223 ? 8.995 -9.598 -16.754 1.00 95.62 223 LYS A C 1
ATOM 1740 O O . LYS A 1 223 ? 8.471 -9.150 -15.734 1.00 95.62 223 LYS A O 1
ATOM 1745 N N . VAL A 1 224 ? 10.300 -9.812 -16.866 1.00 95.31 224 VAL A N 1
ATOM 1746 C CA . VAL A 1 224 ? 11.281 -9.576 -15.806 1.00 95.31 224 VAL A CA 1
ATOM 1747 C C . VAL A 1 224 ? 12.306 -8.570 -16.286 1.00 95.31 224 VAL A C 1
ATOM 1749 O O . VAL A 1 224 ? 13.054 -8.832 -17.220 1.00 95.31 224 VAL A O 1
ATOM 1752 N N . PHE A 1 225 ? 12.402 -7.441 -15.592 1.00 94.00 225 PHE A N 1
ATOM 1753 C CA . PHE A 1 225 ? 13.471 -6.476 -15.808 1.00 94.00 225 PHE A CA 1
ATOM 1754 C C . PHE A 1 225 ? 14.536 -6.637 -14.719 1.00 94.00 225 PHE A C 1
ATOM 1756 O O . PHE A 1 225 ? 14.405 -6.116 -13.612 1.00 94.00 225 PHE A O 1
ATOM 1763 N N . ASN A 1 226 ? 15.571 -7.429 -15.014 1.00 92.50 226 ASN A N 1
ATOM 1764 C CA . ASN A 1 226 ? 16.665 -7.726 -14.090 1.00 92.50 226 ASN A CA 1
ATOM 1765 C C . ASN A 1 226 ? 17.941 -6.969 -14.484 1.00 92.50 226 ASN A C 1
ATOM 1767 O O . ASN A 1 226 ? 18.606 -7.319 -15.459 1.00 92.50 226 ASN A O 1
ATOM 1771 N N . LEU A 1 227 ? 18.292 -5.958 -13.688 1.00 88.56 227 LEU A N 1
ATOM 1772 C CA . LEU A 1 227 ? 19.493 -5.138 -13.879 1.00 88.56 227 LEU A CA 1
ATOM 1773 C C . LEU A 1 227 ? 20.769 -5.759 -13.286 1.00 88.56 227 LEU A C 1
ATOM 1775 O O . LEU A 1 227 ? 21.866 -5.332 -13.623 1.00 88.56 227 LEU A O 1
ATOM 1779 N N . VAL A 1 228 ? 20.650 -6.769 -12.415 1.00 89.25 228 VAL A N 1
ATOM 1780 C CA . VAL A 1 228 ? 21.806 -7.439 -11.788 1.00 89.25 228 VAL A CA 1
ATOM 1781 C C . VAL A 1 228 ? 22.336 -8.554 -12.684 1.00 89.25 228 VAL A C 1
ATOM 1783 O O . VAL A 1 228 ? 23.539 -8.676 -12.896 1.00 89.25 228 VAL A O 1
ATOM 1786 N N . ASN A 1 229 ? 21.439 -9.381 -13.222 1.00 89.31 229 ASN A N 1
ATOM 1787 C CA . ASN A 1 229 ? 21.790 -10.433 -14.168 1.00 89.31 229 ASN A CA 1
ATOM 1788 C C . ASN A 1 229 ? 20.972 -10.280 -15.450 1.00 89.31 229 ASN A C 1
ATOM 1790 O O . ASN A 1 229 ? 19.889 -10.851 -15.600 1.00 89.31 229 ASN A O 1
ATOM 1794 N N . MET A 1 230 ? 21.546 -9.542 -16.400 1.00 88.69 230 MET A N 1
ATOM 1795 C CA . MET A 1 230 ? 20.926 -9.245 -17.691 1.00 88.69 230 MET A CA 1
ATOM 1796 C C . MET A 1 230 ? 20.670 -10.485 -18.565 1.00 88.69 230 MET A C 1
ATOM 1798 O O . MET A 1 230 ? 19.896 -10.399 -19.517 1.00 88.69 230 MET A O 1
ATOM 1802 N N . LYS A 1 231 ? 21.281 -11.648 -18.270 1.00 91.06 231 LYS A N 1
ATOM 1803 C CA . LYS A 1 231 ? 20.968 -12.913 -18.969 1.00 91.06 231 LYS A CA 1
ATOM 1804 C C . LYS A 1 231 ? 19.584 -13.457 -18.603 1.00 91.06 231 LYS A C 1
ATOM 1806 O O . LYS A 1 231 ? 19.032 -14.245 -19.359 1.00 91.06 231 LYS A O 1
ATOM 1811 N N . HIS A 1 232 ? 19.039 -13.053 -17.457 1.00 90.50 232 HIS A N 1
ATOM 1812 C CA . HIS A 1 232 ? 17.713 -13.452 -16.973 1.00 90.50 232 HIS A CA 1
ATOM 1813 C C . HIS A 1 232 ? 16.724 -12.275 -16.972 1.00 90.50 232 HIS A C 1
ATOM 1815 O O . HIS A 1 232 ? 15.820 -12.227 -16.142 1.00 90.50 232 HIS A O 1
ATOM 1821 N N . SER A 1 233 ? 16.934 -11.304 -17.859 1.00 93.62 233 SER A N 1
ATOM 1822 C CA . SER A 1 233 ? 16.069 -10.143 -18.057 1.00 93.62 233 SER A CA 1
ATOM 1823 C C . SER A 1 233 ? 15.427 -10.235 -19.439 1.00 93.62 233 SER A C 1
ATOM 1825 O O . SER A 1 233 ? 16.114 -10.590 -20.396 1.00 93.62 233 SER A O 1
ATOM 1827 N N . ASP A 1 234 ? 14.155 -9.862 -19.563 1.00 92.50 234 ASP A N 1
ATOM 1828 C CA . ASP A 1 234 ? 13.479 -9.665 -20.854 1.00 92.50 234 ASP A CA 1
ATOM 1829 C C . ASP A 1 234 ? 14.081 -8.499 -21.656 1.00 92.50 234 ASP A C 1
ATOM 1831 O O . ASP A 1 234 ? 13.815 -8.392 -22.849 1.00 92.50 234 ASP A O 1
ATOM 1835 N N . ARG A 1 235 ? 14.947 -7.691 -21.019 1.00 88.38 235 ARG A N 1
ATOM 1836 C CA . ARG A 1 235 ? 15.581 -6.478 -21.555 1.00 88.38 235 ARG A CA 1
ATOM 1837 C C . ARG A 1 235 ? 14.550 -5.425 -21.965 1.00 88.38 235 ARG A C 1
ATOM 1839 O O . ARG A 1 235 ? 13.369 -5.691 -22.153 1.00 88.38 235 ARG A O 1
ATOM 1846 N N . TRP A 1 236 ? 15.001 -4.185 -22.026 1.00 88.12 236 TRP A N 1
ATOM 1847 C CA . TRP A 1 236 ? 14.182 -3.071 -22.469 1.00 88.12 236 TRP A CA 1
ATOM 1848 C C . TRP A 1 236 ? 15.101 -2.028 -23.080 1.00 88.12 236 TRP A C 1
ATOM 1850 O O . TRP A 1 236 ? 16.161 -1.745 -22.520 1.00 88.12 236 TRP A O 1
ATOM 1860 N N . ASN A 1 237 ? 14.699 -1.508 -24.234 1.00 89.31 237 ASN A N 1
ATOM 1861 C CA . ASN A 1 237 ? 15.395 -0.441 -24.918 1.00 89.31 237 ASN A CA 1
ATOM 1862 C C . ASN A 1 237 ? 14.647 0.882 -24.688 1.00 89.31 237 ASN A C 1
ATOM 1864 O O . ASN A 1 237 ? 13.571 1.072 -25.252 1.00 89.31 237 ASN A O 1
ATOM 1868 N N . PRO A 1 238 ? 15.179 1.801 -23.870 1.00 88.06 238 PRO A N 1
ATOM 1869 C CA . PRO A 1 238 ? 14.511 3.069 -23.611 1.00 88.06 238 PRO A CA 1
ATOM 1870 C C . PRO A 1 238 ? 14.562 4.028 -24.811 1.00 88.06 238 PRO A C 1
ATOM 1872 O O . PRO A 1 238 ? 13.686 4.880 -24.920 1.00 88.06 238 PRO A O 1
ATOM 1875 N N . ILE A 1 239 ? 15.523 3.880 -25.735 1.00 91.06 239 ILE A N 1
ATOM 1876 C CA . ILE A 1 239 ? 15.623 4.749 -26.923 1.00 91.06 239 ILE A CA 1
ATOM 1877 C C . ILE A 1 239 ? 14.415 4.563 -27.846 1.00 91.06 239 ILE A C 1
ATOM 1879 O O . ILE A 1 239 ? 13.937 5.527 -28.430 1.00 91.06 239 ILE A O 1
ATOM 1883 N N . GLU A 1 240 ? 13.861 3.350 -27.911 1.00 89.00 240 GLU A N 1
ATOM 1884 C CA . GLU A 1 240 ? 12.647 3.044 -28.682 1.00 89.00 240 GLU A CA 1
ATOM 1885 C C . GLU A 1 240 ? 11.426 3.857 -28.216 1.00 89.00 240 GLU A C 1
ATOM 1887 O O . GLU A 1 240 ? 10.493 4.082 -28.981 1.00 89.00 240 GLU A O 1
ATOM 1892 N N . THR A 1 241 ? 11.431 4.327 -26.965 1.00 87.81 241 THR A N 1
ATOM 1893 C CA . THR A 1 241 ? 10.325 5.117 -26.405 1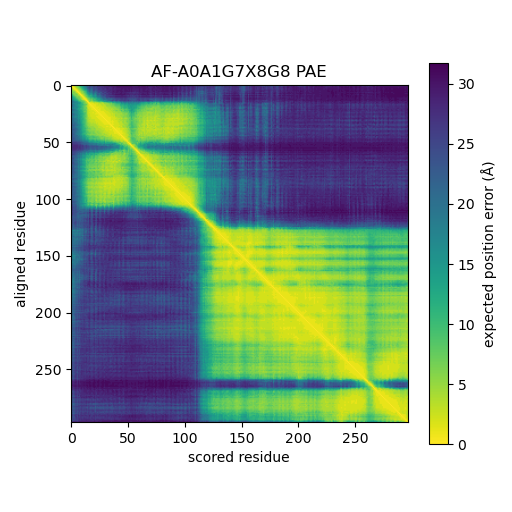.00 87.81 241 THR A CA 1
ATOM 1894 C C . THR A 1 241 ? 10.388 6.601 -26.759 1.00 87.81 241 THR A C 1
ATOM 1896 O O . THR A 1 241 ? 9.422 7.308 -26.501 1.00 87.81 241 THR A O 1
ATOM 1899 N N . ILE A 1 242 ? 11.493 7.073 -27.346 1.00 93.06 242 ILE A N 1
ATOM 1900 C CA . ILE A 1 242 ? 11.696 8.484 -27.680 1.00 93.06 242 ILE A CA 1
ATOM 1901 C C . ILE A 1 242 ? 11.113 8.759 -29.067 1.00 93.06 242 ILE A C 1
ATOM 19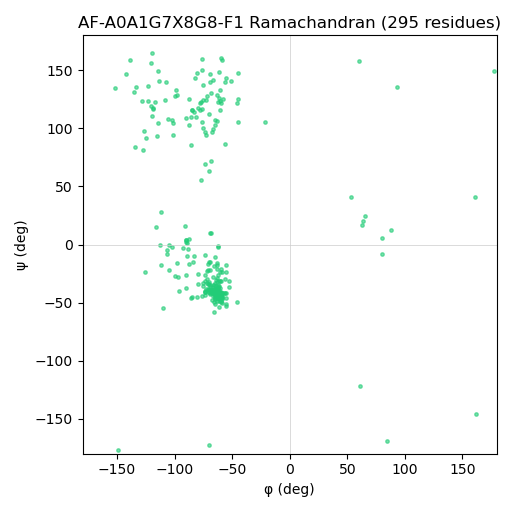03 O O . ILE A 1 242 ? 11.726 8.408 -30.076 1.00 93.06 242 ILE A O 1
ATOM 1907 N N . GLN A 1 243 ? 9.938 9.389 -29.121 1.00 91.06 243 GLN A N 1
ATOM 1908 C CA . GLN A 1 243 ? 9.287 9.757 -30.385 1.00 91.06 243 GLN A CA 1
ATOM 1909 C C . GLN A 1 243 ? 9.394 11.247 -30.696 1.00 91.06 243 GLN A C 1
ATOM 1911 O O . GLN A 1 243 ? 9.282 11.636 -31.859 1.00 91.06 243 GLN A O 1
ATOM 1916 N N . ASP A 1 244 ? 9.627 12.079 -29.682 1.00 92.62 244 ASP A N 1
ATOM 1917 C CA . ASP A 1 244 ? 9.758 13.522 -29.827 1.00 92.62 244 ASP A CA 1
ATOM 1918 C C . ASP A 1 244 ? 10.718 14.148 -28.791 1.00 92.62 244 ASP A C 1
ATOM 1920 O O . ASP A 1 244 ? 11.374 13.475 -27.990 1.00 92.62 244 ASP A O 1
ATOM 1924 N N . ASP A 1 245 ? 10.830 15.477 -28.840 1.00 93.50 245 ASP A N 1
ATOM 1925 C CA . ASP A 1 245 ? 11.655 16.272 -27.926 1.00 93.50 245 ASP A CA 1
ATOM 1926 C C . ASP A 1 245 ? 11.203 16.172 -26.455 1.00 93.50 245 ASP A C 1
ATOM 1928 O O . ASP A 1 245 ? 12.033 16.288 -25.546 1.00 93.50 245 ASP A O 1
ATOM 1932 N N . ILE A 1 246 ? 9.910 15.939 -26.210 1.00 94.31 246 ILE A N 1
ATOM 1933 C CA . ILE A 1 246 ? 9.328 15.840 -24.867 1.00 94.31 246 ILE A CA 1
ATOM 1934 C C . ILE A 1 246 ? 9.690 14.486 -24.254 1.00 94.31 246 ILE A C 1
ATOM 1936 O O . ILE A 1 246 ? 10.139 14.439 -23.105 1.00 94.31 246 ILE A O 1
ATOM 1940 N N . ASP A 1 247 ? 9.580 13.403 -25.021 1.00 94.00 247 ASP A N 1
ATOM 1941 C CA . ASP A 1 247 ? 9.998 12.069 -24.588 1.00 94.00 247 ASP A CA 1
ATOM 1942 C C . ASP A 1 247 ? 11.499 12.033 -24.290 1.00 94.00 247 ASP A C 1
ATOM 1944 O O . ASP A 1 247 ? 11.925 11.495 -23.263 1.00 94.00 247 ASP A O 1
ATOM 1948 N N . ALA A 1 248 ? 12.310 12.666 -25.145 1.00 93.69 248 ALA A N 1
ATOM 1949 C CA . ALA A 1 248 ? 13.746 12.785 -24.919 1.00 93.69 248 ALA A CA 1
ATOM 1950 C C . ALA A 1 248 ? 14.059 13.579 -23.644 1.00 93.69 248 ALA A C 1
ATOM 1952 O O . ALA A 1 248 ? 14.938 13.187 -22.873 1.00 93.69 248 ALA A O 1
ATOM 1953 N N . GLN A 1 249 ? 13.331 14.673 -23.391 1.00 93.69 249 GLN A N 1
ATOM 1954 C CA . GLN A 1 249 ? 13.460 15.441 -22.153 1.00 93.69 249 GLN A CA 1
ATOM 1955 C C . GLN A 1 249 ? 13.143 14.569 -20.931 1.00 93.69 249 GLN A C 1
ATOM 1957 O O . GLN A 1 249 ? 13.944 14.517 -19.997 1.00 93.69 249 GLN A O 1
ATOM 1962 N N . LEU A 1 250 ? 12.015 13.850 -20.951 1.00 93.06 250 LEU A N 1
ATOM 1963 C CA . LEU A 1 250 ? 11.595 12.975 -19.856 1.00 93.06 250 LEU A CA 1
ATOM 1964 C C . LEU A 1 250 ? 12.612 11.854 -19.608 1.00 93.06 250 LEU A C 1
ATOM 1966 O O . LEU A 1 250 ? 12.983 11.602 -18.461 1.00 93.06 250 LEU A O 1
ATOM 1970 N N . PHE A 1 251 ? 13.091 11.205 -20.671 1.00 92.50 251 PHE A N 1
ATOM 1971 C CA . PHE A 1 251 ? 14.119 10.169 -20.595 1.00 92.50 251 PHE A CA 1
ATOM 1972 C C . PHE A 1 251 ? 15.375 10.684 -19.878 1.00 92.50 251 PHE A C 1
ATOM 1974 O O . PHE A 1 251 ? 15.832 10.085 -18.900 1.00 92.50 251 PHE A O 1
ATOM 1981 N N . VAL A 1 252 ? 15.897 11.830 -20.313 1.00 91.62 252 VAL A N 1
ATOM 1982 C CA . VAL A 1 252 ? 17.094 12.452 -19.734 1.00 91.62 252 VAL A CA 1
ATOM 1983 C C . VAL A 1 252 ? 16.881 12.855 -18.279 1.00 91.62 252 VAL A C 1
ATOM 1985 O O . VAL A 1 252 ? 17.741 12.593 -17.435 1.00 91.62 252 VAL A O 1
ATOM 1988 N N . GLU A 1 253 ? 15.739 13.462 -17.959 1.00 90.50 253 GLU A N 1
ATOM 1989 C CA . GLU A 1 253 ? 15.393 13.849 -16.590 1.00 90.50 253 GLU A CA 1
ATOM 1990 C C . GLU A 1 253 ? 15.322 12.639 -15.657 1.00 90.50 253 GLU A C 1
ATOM 1992 O O . GLU A 1 253 ? 15.849 12.691 -14.540 1.00 90.50 253 GLU A O 1
ATOM 1997 N N . VAL A 1 254 ? 14.728 11.530 -16.108 1.00 90.31 254 VAL A N 1
ATOM 1998 C CA . VAL A 1 254 ? 14.667 10.279 -15.341 1.00 90.31 254 VAL A CA 1
ATOM 1999 C C . VAL A 1 254 ? 16.069 9.722 -15.105 1.00 90.31 254 VAL A C 1
ATOM 2001 O O . VAL A 1 254 ? 16.385 9.368 -13.968 1.00 90.31 254 VAL A O 1
ATOM 2004 N N . ILE A 1 255 ? 16.931 9.673 -16.122 1.00 88.62 255 ILE A N 1
ATOM 2005 C CA . ILE A 1 255 ? 18.304 9.176 -15.959 1.00 88.62 255 ILE A CA 1
ATOM 2006 C C . ILE A 1 255 ? 19.080 10.047 -14.966 1.00 88.62 255 ILE A C 1
ATOM 2008 O O . ILE A 1 255 ? 19.580 9.537 -13.964 1.00 88.62 255 ILE A O 1
ATOM 2012 N N . ILE A 1 256 ? 19.117 11.361 -15.189 1.00 86.88 256 ILE A N 1
ATOM 2013 C CA . ILE A 1 256 ? 19.919 12.289 -14.383 1.00 86.88 256 ILE A CA 1
ATOM 2014 C C . ILE A 1 256 ? 19.402 12.383 -12.943 1.00 86.88 256 ILE A C 1
ATOM 2016 O O . ILE A 1 256 ? 20.189 12.403 -11.997 1.00 86.88 256 ILE A O 1
ATOM 2020 N N . SER A 1 257 ? 18.084 12.397 -12.728 1.00 86.44 257 SER A N 1
ATOM 2021 C CA . SER A 1 257 ? 17.522 12.428 -11.369 1.00 86.44 257 SER A CA 1
ATOM 2022 C C . SER A 1 257 ? 17.854 11.175 -10.550 1.00 86.44 257 SER A C 1
ATOM 2024 O O . SER A 1 257 ? 18.016 11.282 -9.335 1.00 86.44 257 SER A O 1
ATOM 2026 N N . ASN A 1 258 ? 18.002 10.011 -11.194 1.00 84.06 258 ASN A N 1
ATOM 2027 C CA . ASN A 1 258 ? 18.342 8.753 -10.523 1.00 84.06 258 ASN A CA 1
ATOM 2028 C C . ASN A 1 258 ? 19.857 8.529 -10.357 1.00 84.06 258 ASN A C 1
ATOM 2030 O O . ASN A 1 258 ? 20.251 7.694 -9.542 1.00 84.06 258 ASN A O 1
ATOM 2034 N N . THR A 1 259 ? 20.709 9.254 -11.088 1.00 81.50 259 THR A N 1
ATOM 2035 C CA . THR A 1 259 ? 22.178 9.171 -10.963 1.00 81.50 259 THR A CA 1
ATOM 2036 C C . THR A 1 259 ? 22.782 10.274 -10.094 1.00 81.50 259 THR A C 1
ATOM 2038 O O . THR A 1 259 ? 23.915 10.126 -9.627 1.00 81.50 259 THR A O 1
ATOM 2041 N N . LYS A 1 260 ? 22.042 11.356 -9.812 1.00 77.25 260 LYS A N 1
ATOM 2042 C CA . LYS A 1 260 ? 22.479 12.398 -8.873 1.00 77.25 260 LYS A CA 1
ATOM 2043 C C . LYS A 1 260 ? 22.698 11.815 -7.474 1.00 77.25 260 LYS A C 1
ATOM 2045 O O . LYS A 1 260 ? 21.771 11.383 -6.792 1.00 77.25 260 LYS A O 1
ATOM 2050 N N . VAL A 1 261 ? 23.946 11.846 -7.011 1.00 69.06 261 VAL A N 1
ATOM 2051 C CA . VAL A 1 261 ? 24.303 11.446 -5.646 1.00 69.06 261 VAL A CA 1
ATOM 2052 C C . VAL A 1 261 ? 23.818 12.524 -4.674 1.00 69.06 261 VAL A C 1
ATOM 2054 O O . VAL A 1 261 ? 24.199 13.687 -4.787 1.00 69.06 261 VAL A O 1
ATOM 2057 N N . ALA A 1 262 ? 23.007 12.138 -3.685 1.00 61.47 262 ALA A N 1
ATOM 2058 C CA . ALA A 1 262 ? 22.358 13.045 -2.728 1.00 61.47 262 ALA A CA 1
ATOM 2059 C C . ALA A 1 262 ? 23.313 13.870 -1.828 1.00 61.47 262 ALA A C 1
ATOM 2061 O O . ALA A 1 262 ? 22.850 14.653 -1.003 1.00 61.47 262 ALA A O 1
ATOM 2062 N N . SER A 1 263 ? 24.633 13.692 -1.944 1.00 53.38 263 SER A N 1
ATOM 2063 C CA . SER A 1 263 ? 25.643 14.286 -1.059 1.00 53.38 263 SER A CA 1
ATOM 2064 C C . SER A 1 263 ? 26.554 15.330 -1.709 1.00 53.38 263 SER A C 1
ATOM 2066 O O . SER A 1 263 ? 27.391 15.908 -1.010 1.00 53.38 263 SER A O 1
ATOM 2068 N N . THR A 1 264 ? 26.398 15.640 -2.995 1.00 58.72 264 THR A N 1
ATOM 2069 C CA . THR A 1 264 ? 27.167 16.732 -3.603 1.00 58.72 264 THR A CA 1
ATOM 2070 C C . THR A 1 264 ? 26.441 18.049 -3.351 1.00 58.72 264 THR A C 1
ATOM 2072 O O . THR A 1 264 ? 25.318 18.238 -3.814 1.00 58.72 264 THR A O 1
ATOM 2075 N N . LYS A 1 265 ? 27.065 18.962 -2.589 1.00 58.84 265 LYS A N 1
ATOM 2076 C CA . LYS A 1 265 ? 26.618 20.363 -2.489 1.00 58.84 265 LYS A CA 1
ATOM 2077 C C . LYS A 1 265 ? 26.309 20.855 -3.897 1.00 58.84 265 LYS A C 1
ATOM 2079 O O . LYS A 1 265 ? 27.178 20.745 -4.757 1.00 58.84 265 LYS A O 1
ATOM 2084 N N . SER A 1 266 ? 25.097 21.360 -4.101 1.00 59.41 266 SER A N 1
ATOM 2085 C CA . SER A 1 266 ? 24.611 21.879 -5.374 1.00 59.41 266 SER A CA 1
ATOM 2086 C C . SER A 1 266 ? 25.682 22.765 -6.016 1.00 59.41 266 SER A C 1
ATOM 2088 O O . SER A 1 266 ? 25.965 23.854 -5.515 1.00 59.41 266 SER A O 1
ATOM 2090 N N . GLY A 1 267 ? 26.338 22.245 -7.055 1.00 66.06 267 GLY A N 1
ATOM 2091 C CA . GLY A 1 267 ? 27.267 23.006 -7.881 1.00 66.06 267 GLY A CA 1
ATOM 2092 C C . GLY A 1 267 ? 26.514 24.028 -8.731 1.00 66.06 267 GLY A C 1
ATOM 2093 O O . GLY A 1 267 ? 25.311 24.229 -8.567 1.00 66.06 267 GLY A O 1
ATOM 2094 N N . ASP A 1 268 ? 27.224 24.681 -9.647 1.00 74.81 268 ASP A N 1
ATOM 2095 C CA . ASP A 1 268 ? 26.607 25.607 -10.597 1.00 74.81 268 ASP A CA 1
ATOM 2096 C C . ASP A 1 268 ? 25.543 24.877 -11.453 1.00 74.81 268 ASP A C 1
ATOM 2098 O O . ASP A 1 268 ? 25.890 23.914 -12.148 1.00 74.81 268 ASP A O 1
ATOM 2102 N N . PRO A 1 269 ? 24.267 25.324 -11.446 1.00 79.50 269 PRO A N 1
ATOM 2103 C CA . PRO A 1 269 ? 23.194 24.755 -12.268 1.00 79.50 269 PRO A CA 1
ATOM 2104 C C . PRO A 1 269 ? 23.489 24.732 -13.772 1.00 79.50 269 PRO A C 1
ATOM 2106 O O . PRO A 1 269 ? 22.804 24.026 -14.515 1.00 79.50 269 PRO A O 1
ATOM 2109 N N . PHE A 1 270 ? 24.466 25.515 -14.237 1.00 84.12 270 PHE A N 1
ATOM 2110 C CA . PHE A 1 270 ? 24.938 25.475 -15.615 1.00 84.12 270 PHE A CA 1
ATOM 2111 C C . PHE A 1 270 ? 25.372 24.066 -16.038 1.00 84.12 270 PHE A C 1
ATOM 2113 O O . PHE A 1 270 ? 24.964 23.613 -17.106 1.00 84.12 270 PHE A O 1
ATOM 2120 N N . TRP A 1 271 ? 26.141 23.356 -15.206 1.00 83.50 271 TRP A N 1
ATOM 2121 C CA . TRP A 1 271 ? 26.678 22.037 -15.563 1.00 83.50 271 TRP A CA 1
ATOM 2122 C C . TRP A 1 271 ? 25.586 20.976 -15.643 1.00 83.50 271 TRP A C 1
ATOM 2124 O O . TRP A 1 271 ? 25.537 20.233 -16.619 1.00 83.50 271 TRP A O 1
ATOM 2134 N N . ASP A 1 272 ? 24.650 20.992 -14.694 1.00 81.25 272 ASP A N 1
ATOM 2135 C CA . ASP A 1 272 ? 23.483 20.107 -14.705 1.00 81.25 272 ASP A CA 1
ATOM 2136 C C . ASP A 1 272 ? 22.639 20.303 -15.978 1.00 81.25 272 ASP A C 1
ATOM 2138 O O . ASP A 1 272 ? 22.181 19.338 -16.589 1.00 81.25 272 ASP A O 1
ATOM 2142 N N . ARG A 1 273 ? 22.437 21.559 -16.404 1.00 86.62 273 ARG A N 1
ATOM 2143 C CA . ARG A 1 273 ? 21.677 21.879 -17.625 1.00 86.62 273 ARG A CA 1
ATOM 2144 C C . ARG A 1 273 ? 22.444 21.527 -18.894 1.00 86.62 273 ARG A C 1
ATOM 2146 O O . ARG A 1 273 ? 21.837 21.081 -19.864 1.00 86.62 273 ARG A O 1
ATOM 2153 N N . ALA A 1 274 ? 23.756 21.746 -18.909 1.00 89.81 274 ALA A N 1
ATOM 2154 C CA . ALA A 1 274 ? 24.601 21.397 -20.044 1.00 89.81 274 ALA A CA 1
ATOM 2155 C C . ALA A 1 274 ? 24.628 19.875 -20.261 1.00 89.81 274 ALA A C 1
ATOM 2157 O O . ALA A 1 274 ? 24.456 19.427 -21.393 1.00 89.81 274 ALA A O 1
ATOM 2158 N N . GLU A 1 275 ? 24.760 19.093 -19.185 1.00 89.25 275 GLU A N 1
ATOM 2159 C CA . GLU A 1 275 ? 24.670 17.628 -19.216 1.00 89.25 275 GLU A CA 1
ATOM 2160 C C . GLU A 1 275 ? 23.304 17.161 -19.737 1.00 89.25 275 GLU A C 1
ATOM 2162 O O . GLU A 1 275 ? 23.248 16.351 -20.663 1.00 89.25 275 GLU A O 1
ATOM 2167 N N . GLN A 1 276 ? 22.211 17.725 -19.205 1.00 91.00 276 GLN A N 1
ATOM 2168 C CA . GLN A 1 276 ? 20.850 17.437 -19.672 1.00 91.00 276 GLN A CA 1
ATOM 2169 C C . GLN A 1 276 ? 20.692 17.702 -21.174 1.00 91.00 276 GLN A C 1
ATOM 2171 O O . GLN A 1 276 ? 20.271 16.819 -21.921 1.00 91.00 276 GLN A O 1
ATOM 2176 N N . ASN A 1 277 ? 21.061 18.897 -21.637 1.00 94.00 277 ASN A N 1
ATOM 2177 C CA . ASN A 1 277 ? 20.909 19.274 -23.042 1.00 94.00 277 ASN A CA 1
ATOM 2178 C C . ASN A 1 277 ? 21.762 18.403 -23.972 1.00 94.00 277 ASN A C 1
ATOM 2180 O O . ASN A 1 277 ? 21.302 18.034 -25.053 1.00 94.00 277 ASN A O 1
ATOM 2184 N N . LEU A 1 278 ? 22.982 18.051 -23.555 1.00 94.88 278 LEU A N 1
ATOM 2185 C CA . LEU A 1 278 ? 23.852 17.177 -24.336 1.00 94.88 278 LEU A CA 1
ATOM 2186 C C . LEU A 1 278 ? 23.266 15.767 -24.447 1.00 94.88 278 LEU A C 1
ATOM 2188 O O . LEU A 1 278 ? 23.158 15.242 -25.554 1.00 94.88 278 LEU A O 1
ATOM 2192 N N . LEU A 1 279 ? 22.856 15.163 -23.326 1.00 93.81 279 LEU A N 1
ATOM 2193 C CA . LEU A 1 279 ? 22.279 13.819 -23.340 1.00 93.81 279 LEU A CA 1
ATOM 2194 C C . LEU A 1 279 ? 20.981 13.780 -24.156 1.00 93.81 279 LEU A C 1
ATOM 2196 O O . LEU A 1 279 ? 20.755 12.826 -24.897 1.00 93.81 279 LEU A O 1
ATOM 2200 N N . LYS A 1 280 ? 20.174 14.844 -24.086 1.00 95.00 280 LYS A N 1
ATOM 2201 C CA . LYS A 1 280 ? 18.949 14.989 -24.878 1.00 95.00 280 LYS A CA 1
ATOM 2202 C C . LYS A 1 280 ? 19.243 15.028 -26.371 1.00 95.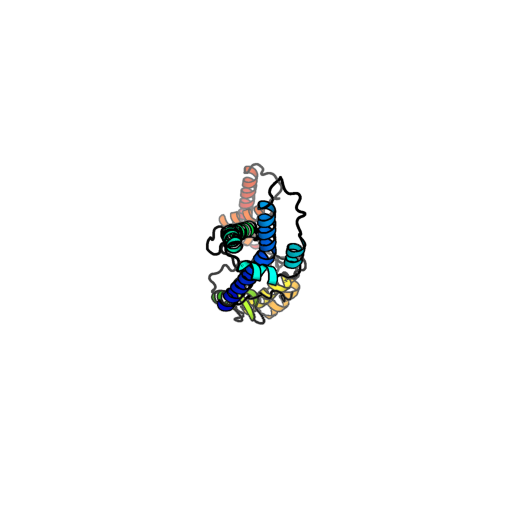00 280 LYS A C 1
ATOM 2204 O O . LYS A 1 280 ? 18.627 14.283 -27.127 1.00 95.00 280 LYS A O 1
ATOM 2209 N N . ALA A 1 281 ? 20.200 15.858 -26.786 1.00 95.25 281 ALA A N 1
ATOM 2210 C CA . ALA A 1 281 ? 20.594 15.970 -28.186 1.00 95.25 281 ALA A CA 1
ATOM 2211 C C . ALA A 1 281 ? 21.120 14.635 -28.736 1.00 95.25 281 ALA A C 1
ATOM 2213 O O . ALA A 1 281 ? 20.740 14.236 -29.833 1.00 95.25 281 ALA A O 1
ATOM 2214 N N . LEU A 1 282 ? 21.944 13.920 -27.962 1.00 94.25 282 LEU A N 1
ATOM 2215 C CA . LEU A 1 282 ? 22.467 12.609 -28.357 1.00 94.25 282 LEU A CA 1
ATOM 2216 C C . LEU A 1 282 ? 21.362 11.549 -28.444 1.00 94.25 282 LEU A C 1
ATOM 2218 O O . LEU A 1 282 ? 21.314 10.803 -29.419 1.00 94.25 282 LEU A O 1
ATOM 2222 N N . ALA A 1 283 ? 20.458 11.499 -27.463 1.00 94.06 283 ALA A N 1
ATOM 2223 C CA . ALA A 1 283 ? 19.343 10.556 -27.466 1.00 94.06 283 ALA A CA 1
ATOM 2224 C C . ALA A 1 283 ? 18.396 10.798 -28.653 1.00 94.06 283 ALA A C 1
ATOM 2226 O O . ALA A 1 283 ? 18.023 9.845 -29.335 1.00 94.06 283 ALA A O 1
ATOM 2227 N N . LEU A 1 284 ? 18.074 12.063 -28.950 1.00 94.44 284 LEU A N 1
ATOM 2228 C CA . LEU A 1 284 ? 17.292 12.440 -30.132 1.00 94.44 284 LEU A CA 1
ATOM 2229 C C . LEU A 1 284 ? 18.006 12.073 -31.428 1.00 94.44 284 LEU A C 1
ATOM 2231 O O . LEU A 1 284 ? 17.379 11.531 -32.329 1.00 94.44 284 LEU A O 1
ATOM 2235 N N . TYR A 1 285 ? 19.310 12.330 -31.519 1.00 93.94 285 TYR A N 1
ATOM 2236 C CA . TYR A 1 285 ? 20.085 11.975 -32.703 1.00 93.94 285 TYR A CA 1
ATOM 2237 C C . TYR A 1 285 ? 20.025 10.467 -32.982 1.00 93.94 285 TYR A C 1
ATOM 2239 O O . TYR A 1 285 ? 19.743 10.065 -34.109 1.00 93.94 285 TYR A O 1
ATOM 2247 N N . VAL A 1 286 ? 20.200 9.624 -31.956 1.00 93.94 286 VAL A N 1
ATOM 2248 C CA . VAL A 1 286 ? 20.059 8.167 -32.112 1.00 93.94 286 VAL A CA 1
ATOM 2249 C C . VAL A 1 286 ? 18.621 7.786 -32.472 1.00 93.94 286 VAL A C 1
ATOM 2251 O O . VAL A 1 286 ? 18.411 7.019 -33.406 1.00 93.94 286 VAL A O 1
ATOM 2254 N N . ALA A 1 287 ? 17.620 8.332 -31.781 1.00 93.19 287 ALA A N 1
ATOM 2255 C CA . ALA A 1 287 ? 16.220 7.974 -32.010 1.00 93.19 287 ALA A CA 1
ATOM 2256 C C . ALA A 1 287 ? 15.698 8.382 -33.401 1.00 93.19 287 ALA A C 1
ATOM 2258 O O . ALA A 1 287 ? 14.884 7.662 -33.980 1.00 93.19 287 ALA A O 1
ATOM 2259 N N . MET A 1 288 ? 16.162 9.512 -33.942 1.00 90.94 288 MET A N 1
ATOM 2260 C CA . MET A 1 288 ? 15.622 10.105 -35.171 1.00 90.94 288 MET A CA 1
ATOM 2261 C C . MET A 1 288 ? 16.419 9.732 -36.421 1.00 90.94 288 MET A C 1
ATOM 2263 O O . MET A 1 288 ? 15.817 9.464 -37.459 1.00 90.94 288 MET A O 1
ATOM 2267 N N . GLU A 1 289 ? 17.750 9.686 -36.329 1.00 93.06 289 GLU A N 1
ATOM 2268 C CA . GLU A 1 289 ? 18.615 9.535 -37.508 1.00 93.06 289 GLU A CA 1
ATOM 2269 C C . GLU A 1 289 ? 19.056 8.084 -37.751 1.00 93.06 289 GLU A C 1
ATOM 2271 O O . GLU A 1 289 ? 19.306 7.704 -38.895 1.00 93.06 289 GLU A O 1
ATOM 2276 N N . TYR A 1 290 ? 19.145 7.243 -36.710 1.00 93.12 290 TYR A N 1
ATOM 2277 C CA . TYR A 1 290 ? 19.599 5.859 -36.889 1.00 93.12 290 TYR A CA 1
ATOM 2278 C C . TYR A 1 290 ? 18.476 4.946 -37.408 1.00 93.12 290 TYR A C 1
ATOM 2280 O O . TYR A 1 290 ? 17.302 5.109 -37.030 1.00 93.12 290 TYR A O 1
ATOM 2288 N N . PRO A 1 291 ? 18.824 3.922 -38.215 1.00 91.38 291 PRO A N 1
ATOM 2289 C CA . PRO A 1 291 ? 17.921 2.822 -38.536 1.00 91.38 291 PRO A CA 1
ATOM 2290 C C . PRO A 1 291 ? 17.404 2.146 -37.265 1.00 91.38 291 PRO A C 1
ATOM 2292 O O . PRO A 1 291 ? 18.147 1.976 -36.304 1.00 91.38 291 PRO A O 1
ATOM 2295 N N . GLU A 1 292 ? 16.144 1.710 -37.268 1.00 86.31 292 GLU A N 1
ATOM 2296 C CA . GLU A 1 292 ? 15.466 1.146 -36.090 1.00 86.31 292 GLU A CA 1
ATOM 2297 C C . GLU A 1 292 ? 16.249 0.007 -35.414 1.00 86.31 292 GLU A C 1
ATOM 2299 O O . GLU A 1 292 ? 16.302 -0.072 -34.190 1.00 86.31 292 GLU A O 1
ATOM 2304 N N . GLN A 1 293 ? 16.934 -0.833 -36.197 1.00 87.12 293 GLN A N 1
ATOM 2305 C CA . GLN A 1 293 ? 17.729 -1.958 -35.692 1.00 87.12 293 GLN A CA 1
ATOM 2306 C C . GLN A 1 293 ? 18.996 -1.516 -34.939 1.00 87.12 293 GLN A C 1
ATOM 2308 O O . GLN A 1 293 ? 19.539 -2.275 -34.134 1.00 87.12 293 GLN A O 1
ATOM 2313 N N . GLU A 1 294 ? 19.465 -0.297 -35.198 1.00 88.19 294 GLU A N 1
ATOM 2314 C CA . GLU A 1 294 ? 20.672 0.293 -34.614 1.00 88.19 294 GLU A CA 1
ATOM 2315 C C . GLU A 1 294 ? 20.358 1.300 -33.503 1.00 88.19 294 GLU A C 1
ATOM 2317 O O . GLU A 1 294 ? 21.277 1.795 -32.854 1.00 88.19 294 GLU A O 1
ATOM 2322 N N . ARG A 1 295 ? 19.074 1.566 -33.224 1.00 88.50 295 ARG A N 1
ATOM 2323 C CA . ARG A 1 295 ? 18.630 2.408 -32.103 1.00 88.50 295 ARG A CA 1
ATOM 2324 C C . ARG A 1 295 ? 18.798 1.668 -30.785 1.00 88.50 295 ARG A C 1
ATOM 2326 O O . ARG A 1 295 ? 17.818 1.268 -30.172 1.00 88.50 295 ARG A O 1
ATOM 2333 N N . ASN A 1 296 ? 20.025 1.435 -30.355 1.00 80.31 296 ASN A N 1
ATOM 2334 C CA . ASN A 1 296 ? 20.339 0.788 -29.086 1.00 80.31 296 ASN A CA 1
ATOM 2335 C C . ASN A 1 296 ? 21.169 1.714 -28.187 1.00 80.31 296 ASN A C 1
ATOM 2337 O O . ASN A 1 296 ? 21.660 2.754 -28.624 1.00 80.31 296 ASN A O 1
ATOM 2341 N N . LEU A 1 297 ? 21.233 1.350 -26.905 1.00 69.44 297 LEU A N 1
ATOM 2342 C CA . LEU A 1 297 ? 21.968 2.049 -25.853 1.00 69.44 297 LEU A CA 1
ATOM 2343 C C . LEU A 1 297 ? 23.153 1.188 -25.407 1.00 69.44 297 LEU A C 1
ATOM 2345 O O . LEU A 1 297 ? 22.951 -0.046 -25.282 1.00 69.44 297 LEU A O 1
#

Solvent-accessible surface area (backbone atoms only — not comparable to full-atom values): 18572 Å² total; per-residue (Å²): 136,86,91,80,86,80,84,78,82,77,81,69,85,76,55,72,66,61,56,52,53,51,53,51,54,54,51,54,50,50,53,53,53,49,37,32,62,47,41,43,53,54,51,51,50,53,60,58,71,68,64,54,98,88,59,95,71,83,81,81,59,64,68,49,57,48,23,66,75,36,50,66,55,22,55,60,49,48,76,38,72,74,53,35,55,56,51,52,56,49,50,68,55,50,54,59,53,51,53,51,49,52,53,50,55,58,67,67,58,71,67,86,69,68,85,79,76,53,90,86,53,58,89,83,60,80,83,69,87,79,46,76,74,60,40,61,76,65,32,28,73,59,66,84,45,54,51,64,78,52,67,61,88,94,31,46,29,15,44,35,84,86,41,92,65,81,86,80,80,87,86,87,74,63,91,88,67,42,60,64,62,70,46,51,49,48,36,51,55,48,36,56,75,68,71,52,90,84,88,81,93,54,97,80,48,59,61,56,73,72,41,45,67,62,41,44,77,71,72,48,88,84,81,46,86,36,89,86,50,63,91,72,24,72,69,82,68,72,53,75,67,36,84,49,74,64,43,26,47,51,53,39,50,55,51,51,65,72,65,59,64,95,80,64,75,85,66,70,67,64,56,62,50,50,52,45,53,50,53,26,53,52,52,44,48,40,44,71,72,43,58,79,94,67,43,72,133

Mean predicted aligned error: 16.86 Å